Protein AF-A0A6C0CFM6-F1 (afdb_monomer_lite)

Secondary structure (DSSP, 8-state):
---------------------PPPPPPP-PPPP---------------------PPP--TT-BTTBPPTT--B-TTS-BT---EE-TTS-EE-TTS--SS-B-TTS-BT----B-TTS-BT---EE-TTS-EE-TTSPPSSEE-TTS-EESTTSTTPPPP-B-TTS-BT----B-TTS-BT----B-TTS-BT--PPB-TTS-BT---EE-TTS-EE-TTSPPSS-B-TTS-BT---EE-TTS-EESS------TT---------------S------S-------PPPPP---------

Radius of gyration: 51.2 Å; chains: 1; bounding box: 129×76×127 Å

Sequence (300 aa):
MKSSSKSFRGVESHVIQRVQLNPPAKRNATHNRAAQNVVNSRPQANSRTSRVAPTAKPDSRNLAGVCIPGSSKDCAGVCGGTSLLDCFGTCYLPPALPPKIKDCAGVCGGTTVKDCAGVCGGTSVKDCAGTCYLPPATPPNQKDCSGTCYGPGVPGYTKKVPGCDAVCNSGKILGCDGVCNSGKVADCAGTCNGTVTKDCAGVCGGTSVKDCNGTCYLPPALPPKSVDCAGVCGGTAYSDCGGNCIETPCQGITAGEMKVKKSVRVMAQSSAIQNQRQVFAQKTSVASPPAKIVSRNRRR

Foldseek 3Di:
DDDDDDDDDDDDDDDDDDDDDDDDDDDDDDDDDDDDDDDDDDDDDDDDDDDDDPPDDPDPQDDPLDGDPPWDAELVSHTNADWHAAPVSDTHHPPDDHPWHQELVRDTNDDWHQELVRRTNADWDAAPLRDTDHPPDDHQWHAALVRDIDHPSDPPDDGWHQFLVRDTNPPWHQALVRDTNPPWHAEPVSRTNDDFHAELVRHTNAPWHAEPVRDTDHPPDDHPWHQELVRDTNAQWHQDPVRDTDRDPPPDPPPPNPPPVPPPPPPPPPDDDPDDDDDPPDDDDDDDDDDDDDDDDDDD

Structure (mmCIF, N/CA/C/O backbone):
data_AF-A0A6C0CFM6-F1
#
_entry.id   AF-A0A6C0CFM6-F1
#
loop_
_atom_site.group_PDB
_atom_site.id
_atom_site.type_symbol
_atom_site.label_atom_id
_atom_site.label_alt_id
_atom_site.label_comp_id
_atom_site.label_asym_id
_atom_site.label_entity_id
_atom_site.label_seq_id
_atom_site.pdbx_PDB_ins_code
_atom_site.Cartn_x
_atom_site.Cartn_y
_atom_site.Cartn_z
_atom_site.occupancy
_atom_site.B_iso_or_equiv
_atom_site.auth_seq_id
_atom_site.auth_comp_id
_atom_site.auth_asym_id
_atom_site.auth_atom_id
_atom_site.pdbx_PDB_model_num
ATOM 1 N N . MET A 1 1 ? -32.414 -27.597 -15.214 1.00 42.06 1 MET A N 1
ATOM 2 C CA . MET A 1 1 ? -32.222 -27.865 -16.658 1.00 42.06 1 MET A CA 1
ATOM 3 C C . MET A 1 1 ? -33.086 -26.918 -17.481 1.00 42.06 1 MET A C 1
ATOM 5 O O . MET A 1 1 ? -34.294 -27.099 -17.501 1.00 42.06 1 MET A O 1
ATOM 9 N N . LYS A 1 2 ? -32.467 -25.904 -18.097 1.00 37.44 2 LYS A N 1
ATOM 10 C CA . LYS A 1 2 ? -32.769 -25.305 -19.416 1.00 37.44 2 LYS A CA 1
ATOM 11 C C . LYS A 1 2 ? -31.977 -24.000 -19.510 1.00 37.44 2 LYS A C 1
ATOM 13 O O . LYS A 1 2 ? -32.379 -22.962 -19.004 1.00 37.44 2 LYS A O 1
ATOM 18 N N . SER A 1 3 ? -30.790 -24.140 -20.092 1.00 32.25 3 SER A N 1
ATOM 19 C CA . SER A 1 3 ? -29.944 -23.049 -20.560 1.00 32.25 3 SER A CA 1
ATOM 20 C C . SER A 1 3 ? -30.580 -22.453 -21.817 1.00 32.25 3 SER A C 1
ATOM 22 O O . SER A 1 3 ? -31.099 -23.189 -22.658 1.00 32.25 3 SER A O 1
ATOM 24 N N . SER A 1 4 ? -30.576 -21.133 -21.947 1.00 38.41 4 SER A N 1
ATOM 25 C CA . SER A 1 4 ? -30.870 -20.455 -23.209 1.00 38.41 4 SER A CA 1
ATOM 26 C C . SER A 1 4 ? -29.863 -19.334 -23.394 1.00 38.41 4 SER A C 1
ATOM 28 O O . SER A 1 4 ? -30.015 -18.217 -22.913 1.00 38.41 4 SER A O 1
ATOM 30 N N . SER A 1 5 ? -28.795 -19.713 -24.079 1.00 38.97 5 SER A N 1
ATOM 31 C CA . SER A 1 5 ? -27.792 -18.873 -24.705 1.00 38.97 5 SER A CA 1
ATOM 32 C C . SER A 1 5 ? -28.427 -18.053 -25.832 1.00 38.97 5 SER A C 1
ATOM 34 O O . SER A 1 5 ? -28.989 -18.608 -26.775 1.00 38.97 5 SER A O 1
ATOM 36 N N . LYS A 1 6 ? -28.303 -16.723 -25.769 1.00 41.03 6 LYS A N 1
ATOM 37 C CA . LYS A 1 6 ? -28.509 -15.849 -26.929 1.00 41.03 6 LYS A CA 1
ATOM 38 C C . LYS A 1 6 ? -27.212 -15.132 -27.278 1.00 41.03 6 LYS A C 1
ATOM 40 O O . LYS A 1 6 ? -26.739 -14.252 -26.572 1.00 41.03 6 LYS A O 1
ATOM 45 N N . SER A 1 7 ? -26.677 -15.598 -28.399 1.00 32.31 7 SER A N 1
ATOM 46 C CA . SER A 1 7 ? -25.694 -14.976 -29.273 1.00 32.31 7 SER A CA 1
ATOM 47 C C . SER A 1 7 ? -26.181 -13.606 -29.755 1.00 32.31 7 SER A C 1
ATOM 49 O O . SER A 1 7 ? -27.317 -13.500 -30.216 1.00 32.31 7 SER A O 1
ATOM 51 N N . PHE A 1 8 ? -25.316 -12.592 -29.712 1.00 33.97 8 PHE A N 1
ATOM 52 C CA . PHE A 1 8 ? -25.416 -11.418 -30.577 1.00 33.97 8 PHE A CA 1
ATOM 53 C C . PHE A 1 8 ? -24.033 -11.114 -31.159 1.00 33.97 8 PHE A C 1
ATOM 55 O O . PHE A 1 8 ? -23.068 -10.883 -30.434 1.00 33.97 8 PHE A O 1
ATOM 62 N N . ARG A 1 9 ? -23.957 -11.196 -32.491 1.00 36.75 9 ARG A N 1
ATOM 63 C CA . ARG A 1 9 ? -22.828 -10.813 -33.345 1.00 36.75 9 ARG A CA 1
ATOM 64 C C . ARG A 1 9 ? -23.058 -9.401 -33.895 1.00 36.75 9 ARG A C 1
ATOM 66 O O . ARG A 1 9 ? -24.197 -9.071 -34.211 1.00 36.75 9 ARG A O 1
ATOM 73 N N . GLY A 1 10 ? -21.953 -8.692 -34.149 1.00 30.30 10 GLY A N 1
ATOM 74 C CA . GLY A 1 10 ? -21.846 -7.509 -35.022 1.00 30.30 10 GLY A CA 1
ATOM 75 C C . GLY A 1 10 ? -22.203 -6.198 -34.314 1.00 30.30 10 GLY A C 1
ATOM 76 O O . GLY A 1 10 ? -23.182 -6.151 -33.588 1.00 30.30 10 GLY A O 1
ATOM 77 N N . VAL A 1 11 ? -21.485 -5.085 -34.471 1.00 36.28 11 VAL A N 1
ATOM 78 C CA . VAL A 1 11 ? -20.754 -4.609 -35.653 1.00 36.28 11 VAL A CA 1
ATOM 79 C C . VAL A 1 11 ? -19.642 -3.651 -35.186 1.00 36.28 11 VAL A C 1
ATOM 81 O O . VAL A 1 11 ? -19.920 -2.702 -34.456 1.00 36.28 11 VAL A O 1
ATOM 84 N N . GLU A 1 12 ? -18.394 -3.893 -35.595 1.00 36.66 12 GLU A N 1
ATOM 85 C CA . GLU A 1 12 ? -17.304 -2.915 -35.494 1.00 36.66 12 GLU A CA 1
ATOM 86 C C . GLU A 1 12 ? -17.452 -1.883 -36.619 1.00 36.66 12 GLU A C 1
ATOM 88 O O . GLU A 1 12 ? -17.414 -2.234 -37.797 1.00 36.66 12 GLU A O 1
ATOM 93 N N . SER A 1 13 ? -17.595 -0.608 -36.257 1.00 37.19 13 SER A N 1
ATOM 94 C CA . SER A 1 13 ? -17.451 0.519 -37.182 1.00 37.19 13 SER A CA 1
ATOM 95 C C . SER A 1 13 ? -16.219 1.321 -36.786 1.00 37.19 13 SER A C 1
ATOM 97 O O . SER A 1 13 ? -16.233 2.088 -35.824 1.00 37.19 13 SER A O 1
ATOM 99 N N . HIS A 1 14 ? -15.143 1.132 -37.549 1.00 36.44 14 HIS A N 1
ATOM 100 C CA . HIS A 1 14 ? -13.951 1.969 -37.522 1.00 36.44 14 HIS A CA 1
ATOM 101 C C . HIS A 1 14 ? -14.296 3.397 -37.963 1.00 36.44 14 HIS A C 1
ATOM 103 O O . HIS A 1 14 ? -14.476 3.666 -39.149 1.00 36.44 14 HIS A O 1
ATOM 109 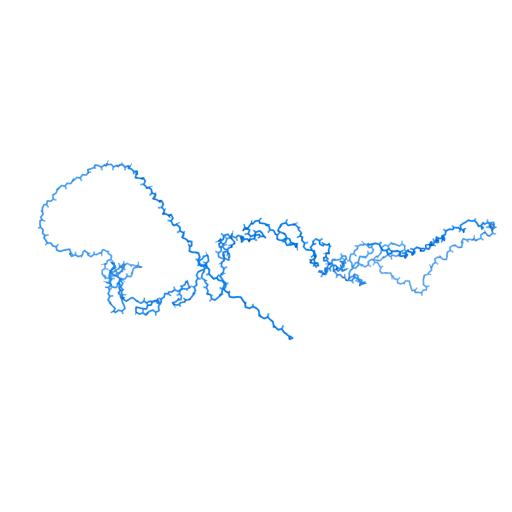N N . VAL A 1 15 ? -14.333 4.333 -37.014 1.00 35.06 15 VAL A N 1
ATOM 110 C CA . VAL A 1 15 ? -14.273 5.770 -37.306 1.00 35.06 15 VAL A CA 1
ATOM 111 C C . VAL A 1 15 ? -12.828 6.221 -37.126 1.00 35.06 15 VAL A C 1
ATOM 113 O O . VAL A 1 15 ? -12.317 6.339 -36.016 1.00 35.06 15 VAL A O 1
ATOM 116 N N . ILE A 1 16 ? -12.157 6.449 -38.253 1.00 37.25 16 ILE A N 1
ATOM 117 C CA . ILE A 1 16 ? -10.828 7.057 -38.329 1.00 37.25 16 ILE A CA 1
ATOM 118 C C . ILE A 1 16 ? -10.977 8.541 -37.975 1.00 37.25 16 ILE A C 1
ATOM 120 O O . ILE A 1 16 ? -11.387 9.350 -38.807 1.00 37.25 16 ILE A O 1
ATOM 124 N N . GLN A 1 17 ? -10.638 8.918 -36.743 1.00 35.28 17 GLN A N 1
ATOM 125 C CA . GLN A 1 17 ? -10.491 10.322 -36.362 1.00 35.28 17 GLN A CA 1
ATOM 126 C C . GLN A 1 17 ? -9.073 10.790 -36.712 1.00 35.28 17 GLN A C 1
ATOM 128 O O . GLN A 1 17 ? -8.087 10.407 -36.085 1.00 35.28 17 GLN A O 1
ATOM 133 N N . ARG A 1 18 ? -8.970 11.617 -37.758 1.00 37.53 18 ARG A N 1
ATOM 134 C CA . ARG A 1 18 ? -7.742 12.331 -38.125 1.00 37.53 18 ARG A CA 1
ATOM 135 C C . ARG A 1 18 ? -7.419 13.359 -37.036 1.00 37.53 18 ARG A C 1
ATOM 137 O O . ARG A 1 18 ? -8.069 14.398 -36.963 1.00 37.53 18 ARG A O 1
ATOM 144 N N . VAL A 1 19 ? -6.409 13.089 -36.213 1.00 33.88 19 VAL A N 1
ATOM 145 C CA . VAL A 1 19 ? -5.804 14.094 -35.328 1.00 33.88 19 VAL A CA 1
ATOM 146 C C . VAL A 1 19 ? -4.904 14.986 -36.182 1.00 33.88 19 VAL A C 1
ATOM 148 O O . VAL A 1 19 ? -3.893 14.532 -36.716 1.00 33.88 19 VAL A O 1
ATOM 151 N N . GLN A 1 20 ? -5.288 16.252 -36.347 1.00 35.81 20 GLN A N 1
ATOM 152 C CA . GLN A 1 20 ? -4.407 17.270 -36.911 1.00 35.81 20 GLN A CA 1
ATOM 153 C C . GLN A 1 20 ? -3.314 17.613 -35.894 1.00 35.81 20 GLN A C 1
ATOM 155 O O . GLN A 1 20 ? -3.595 18.102 -34.802 1.00 35.81 20 GLN A O 1
ATOM 160 N N . LEU A 1 21 ? -2.061 17.340 -36.256 1.00 36.25 21 LEU A N 1
ATOM 161 C CA . LEU A 1 21 ? -0.884 17.778 -35.514 1.00 36.25 21 LEU A CA 1
ATOM 162 C C . LEU A 1 21 ? -0.555 19.222 -35.918 1.00 36.25 21 LEU A C 1
ATOM 164 O O . LEU A 1 21 ? -0.190 19.479 -37.064 1.00 36.25 21 LEU A O 1
ATOM 168 N N . ASN A 1 22 ? -0.673 20.159 -34.975 1.00 37.44 22 ASN A N 1
ATOM 169 C CA . ASN A 1 22 ? -0.144 21.517 -35.121 1.00 37.44 22 ASN A CA 1
ATOM 170 C C . ASN A 1 22 ? 1.396 21.510 -34.998 1.00 37.44 22 ASN A C 1
ATOM 172 O O . ASN A 1 22 ? 1.924 20.823 -34.119 1.00 37.44 22 ASN A O 1
ATOM 176 N N . PRO A 1 23 ? 2.137 22.286 -35.814 1.00 43.28 23 PRO A N 1
ATOM 177 C CA . PRO A 1 23 ? 3.594 22.375 -35.717 1.00 43.28 23 PRO A CA 1
ATOM 178 C C . PRO A 1 23 ? 4.047 23.303 -34.56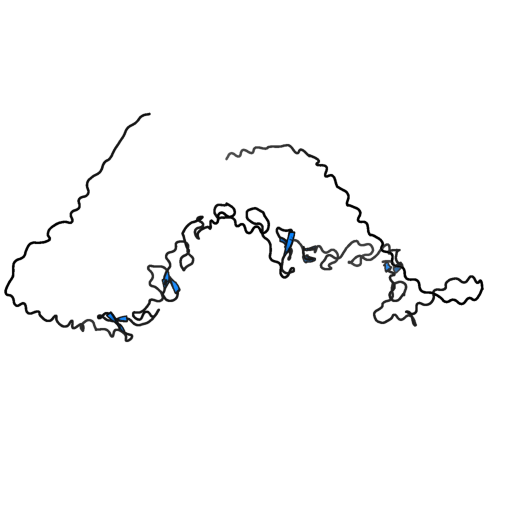8 1.00 43.28 23 PRO A C 1
ATOM 180 O O . PRO A 1 23 ? 3.378 24.301 -34.287 1.00 43.28 23 PRO A O 1
ATOM 183 N N . PRO A 1 24 ? 5.196 23.040 -33.911 1.00 37.59 24 PRO A N 1
ATOM 184 C CA . PRO A 1 24 ? 5.697 23.906 -32.851 1.00 37.59 24 PRO A CA 1
ATOM 185 C C . PRO A 1 24 ? 6.366 25.178 -33.391 1.00 37.59 24 PRO A C 1
ATOM 187 O O . PRO A 1 24 ? 7.136 25.170 -34.353 1.00 37.59 24 PRO A O 1
ATOM 190 N N . ALA A 1 25 ? 6.065 26.279 -32.704 1.00 34.75 25 ALA A N 1
ATOM 191 C CA . ALA A 1 25 ? 6.540 27.630 -32.956 1.00 34.75 25 ALA A CA 1
ATOM 192 C C . ALA A 1 25 ? 8.069 27.780 -32.829 1.00 34.75 25 ALA A C 1
ATOM 194 O O . ALA A 1 25 ? 8.693 27.316 -31.872 1.00 34.75 25 ALA A O 1
ATOM 195 N N . LYS A 1 26 ? 8.651 28.517 -33.783 1.00 35.72 26 LYS A N 1
ATOM 196 C CA . LYS A 1 26 ? 10.042 28.990 -33.783 1.00 35.72 26 LYS A CA 1
ATOM 197 C C . LYS A 1 26 ? 10.253 29.996 -32.643 1.00 35.72 26 LYS A C 1
ATOM 199 O O . LYS A 1 26 ? 9.536 30.991 -32.573 1.00 35.72 26 LYS A O 1
ATOM 204 N N . ARG A 1 27 ? 11.258 29.782 -31.786 1.00 38.53 27 ARG A N 1
ATOM 205 C CA . ARG A 1 27 ? 11.747 30.810 -30.849 1.00 38.53 27 ARG A CA 1
ATOM 206 C C . ARG A 1 27 ? 12.961 31.515 -31.450 1.00 38.53 27 ARG A C 1
ATOM 208 O O . ARG A 1 27 ? 13.986 30.888 -31.695 1.00 38.53 27 ARG A O 1
ATOM 215 N N . ASN A 1 28 ? 12.800 32.817 -31.678 1.00 32.06 28 ASN A N 1
ATOM 216 C CA . ASN A 1 28 ? 13.856 33.772 -32.001 1.00 32.06 28 ASN A CA 1
ATOM 217 C C . ASN A 1 28 ? 14.792 33.950 -30.798 1.00 32.06 28 ASN A C 1
ATOM 219 O O . ASN A 1 28 ? 14.324 34.261 -29.704 1.00 32.06 28 ASN A O 1
ATOM 223 N N . ALA A 1 29 ? 16.100 33.824 -31.021 1.00 34.31 29 ALA A N 1
ATOM 224 C CA . ALA A 1 29 ? 17.128 34.311 -30.109 1.00 34.31 29 ALA A CA 1
ATOM 225 C C . ALA A 1 29 ? 17.737 35.589 -30.702 1.00 34.31 29 ALA A C 1
ATOM 227 O O . ALA A 1 29 ? 18.352 35.580 -31.766 1.00 34.31 29 ALA A O 1
ATOM 228 N N . THR A 1 30 ? 17.503 36.702 -30.017 1.00 33.78 30 THR A N 1
ATOM 229 C CA . THR A 1 30 ? 18.066 38.026 -30.282 1.00 33.78 30 THR A CA 1
ATOM 230 C C . THR A 1 30 ? 19.569 38.050 -29.995 1.00 33.78 30 THR A C 1
ATOM 232 O O . THR A 1 30 ? 19.993 37.775 -28.874 1.00 33.78 30 THR A O 1
ATOM 235 N N . HIS A 1 31 ? 20.366 38.419 -31.000 1.00 32.81 31 HIS A N 1
ATOM 236 C CA . HIS A 1 31 ? 21.782 38.762 -30.861 1.00 32.81 31 HIS A CA 1
ATOM 237 C C . HIS A 1 31 ? 21.934 40.136 -30.198 1.00 32.81 31 HIS A C 1
ATOM 239 O O . HIS A 1 31 ? 21.462 41.132 -30.742 1.00 32.81 31 HIS A O 1
ATOM 245 N N . ASN A 1 32 ? 22.659 40.200 -29.079 1.00 33.78 32 ASN A N 1
ATOM 246 C CA . ASN A 1 32 ? 23.164 41.451 -28.521 1.00 33.78 32 ASN A CA 1
ATOM 247 C C . ASN A 1 32 ? 24.656 41.587 -28.856 1.00 33.78 32 ASN A C 1
ATOM 249 O O . ASN A 1 32 ? 25.476 40.754 -28.472 1.00 33.78 32 ASN A O 1
ATOM 253 N N . ARG A 1 33 ? 24.983 42.638 -29.614 1.00 36.59 33 ARG A N 1
ATOM 254 C CA . ARG A 1 33 ? 26.344 43.122 -29.867 1.00 36.59 33 ARG A CA 1
ATOM 255 C C . ARG A 1 33 ? 26.844 43.865 -28.630 1.00 36.59 33 ARG A C 1
ATOM 257 O O . ARG A 1 33 ? 26.183 44.792 -28.179 1.00 36.59 33 ARG A O 1
ATOM 264 N N . ALA A 1 34 ? 28.063 43.567 -28.200 1.00 31.30 34 ALA A N 1
ATOM 265 C CA . ALA A 1 34 ? 28.915 44.543 -27.537 1.00 31.30 34 ALA A CA 1
ATOM 266 C C . ALA A 1 34 ? 30.353 44.326 -28.012 1.00 31.30 34 ALA A C 1
ATOM 268 O O . ALA A 1 34 ? 30.923 43.246 -27.878 1.00 31.30 34 ALA A O 1
ATOM 269 N N . ALA A 1 35 ? 30.873 45.362 -28.660 1.00 32.88 35 ALA A N 1
ATOM 270 C CA . ALA A 1 35 ? 32.240 45.485 -29.118 1.00 32.88 35 ALA A CA 1
ATOM 271 C C . ALA A 1 35 ? 33.182 45.708 -27.933 1.00 32.88 35 ALA A C 1
ATOM 273 O O . ALA A 1 35 ? 32.806 46.395 -26.988 1.00 32.88 35 ALA A O 1
ATOM 274 N N . GLN A 1 36 ? 34.425 45.243 -28.048 1.00 35.78 36 GLN A N 1
ATOM 275 C CA . GLN A 1 36 ? 35.573 45.917 -27.448 1.00 35.78 36 GLN A CA 1
ATOM 276 C C . GLN A 1 36 ? 36.829 45.604 -28.266 1.00 35.78 36 GLN A C 1
ATOM 278 O O . GLN A 1 36 ? 37.137 44.457 -28.576 1.00 35.78 36 GLN A O 1
ATOM 283 N N . ASN A 1 37 ? 37.485 46.686 -28.670 1.00 32.47 37 ASN A N 1
ATOM 284 C CA . ASN A 1 37 ? 38.622 46.778 -29.571 1.00 32.47 37 ASN A CA 1
ATOM 285 C C . ASN A 1 37 ? 39.759 47.397 -28.743 1.00 32.47 37 ASN A C 1
ATOM 287 O O . ASN A 1 37 ? 39.562 48.511 -28.264 1.00 32.47 37 ASN A O 1
ATOM 291 N N . VAL A 1 38 ? 40.911 46.733 -28.574 1.00 35.59 38 VAL A N 1
ATOM 292 C CA . VAL A 1 38 ? 42.156 47.374 -28.092 1.00 35.59 38 VAL A CA 1
ATOM 293 C C . VAL A 1 38 ? 43.394 46.749 -28.769 1.00 35.59 38 VAL A C 1
ATOM 295 O O . VAL A 1 38 ? 43.869 45.689 -28.384 1.00 35.59 38 VAL A O 1
ATOM 298 N N . VAL A 1 39 ? 43.827 47.411 -29.847 1.00 35.91 39 VAL A N 1
ATOM 299 C CA . VAL A 1 39 ? 45.175 47.915 -30.217 1.00 35.91 39 VAL A CA 1
ATOM 300 C C . VAL A 1 39 ? 46.469 47.093 -29.942 1.00 35.91 39 VAL A C 1
ATOM 302 O O . VAL A 1 39 ? 46.864 46.907 -28.800 1.00 35.91 39 VAL A O 1
ATOM 305 N N . ASN A 1 40 ? 47.178 46.809 -31.059 1.00 30.92 40 ASN A N 1
ATOM 306 C CA . ASN A 1 40 ? 48.634 46.689 -31.361 1.00 30.92 40 ASN A CA 1
ATOM 307 C C . ASN A 1 40 ? 49.550 45.794 -30.488 1.00 30.92 40 ASN A C 1
ATOM 309 O O . ASN A 1 40 ? 49.651 45.953 -29.283 1.00 30.92 40 ASN A O 1
ATOM 313 N N . SER A 1 41 ? 50.414 44.936 -31.054 1.00 31.75 41 SER A N 1
ATOM 314 C CA . SER A 1 41 ? 51.579 45.348 -31.866 1.00 31.75 41 SER A CA 1
ATOM 315 C C . SER A 1 41 ? 52.227 44.176 -32.633 1.00 31.75 41 SER A C 1
ATOM 317 O O . SER A 1 41 ? 52.336 43.066 -32.121 1.00 31.75 41 SER A O 1
ATOM 319 N N . ARG A 1 42 ? 52.694 44.456 -33.859 1.00 36.59 42 ARG A N 1
ATOM 320 C CA . ARG A 1 42 ? 53.572 43.621 -34.715 1.00 36.59 42 ARG A CA 1
ATOM 321 C C . ARG A 1 42 ? 55.034 43.645 -34.208 1.00 36.59 42 ARG A C 1
ATOM 323 O O . ARG A 1 42 ? 55.407 44.602 -33.535 1.00 36.59 42 ARG A O 1
ATOM 330 N N . PRO A 1 43 ? 55.881 42.678 -34.613 1.00 40.06 43 PRO A N 1
ATOM 331 C CA . PRO A 1 43 ? 56.778 42.951 -35.747 1.00 40.06 43 PRO A CA 1
ATOM 332 C C . PRO A 1 43 ? 56.849 41.824 -36.795 1.00 40.06 43 PRO A C 1
ATOM 334 O O . PRO A 1 43 ? 56.514 40.669 -36.548 1.00 40.06 43 PRO A O 1
ATOM 337 N N . GLN A 1 44 ? 57.257 42.221 -38.002 1.00 37.50 44 GLN A N 1
ATOM 338 C CA . GLN A 1 44 ? 57.491 41.395 -39.190 1.00 37.50 44 GLN A CA 1
ATOM 339 C C . GLN A 1 44 ? 58.881 40.738 -39.181 1.00 37.50 44 GLN A C 1
ATOM 341 O O . GLN A 1 44 ? 59.818 41.349 -38.680 1.00 37.50 44 GLN A O 1
ATOM 346 N N . ALA A 1 45 ? 58.997 39.578 -39.847 1.00 34.84 45 ALA A N 1
ATOM 347 C CA . ALA A 1 45 ? 60.129 39.058 -40.652 1.00 34.84 45 ALA A CA 1
ATOM 348 C C . ALA A 1 45 ? 60.030 37.515 -40.673 1.00 34.84 45 ALA A C 1
ATOM 350 O O . ALA A 1 45 ? 59.653 36.929 -39.671 1.00 34.84 45 ALA A O 1
ATOM 351 N N . ASN A 1 46 ? 60.359 36.734 -41.699 1.00 34.00 46 ASN A N 1
ATOM 352 C CA . ASN A 1 46 ? 60.697 36.908 -43.107 1.00 34.00 46 ASN A CA 1
ATOM 353 C C . ASN A 1 46 ? 60.561 35.494 -43.740 1.00 34.00 46 ASN A C 1
ATOM 355 O O . ASN A 1 46 ? 60.586 34.482 -43.044 1.00 34.00 46 ASN A O 1
ATOM 359 N N . SER A 1 47 ? 60.409 35.463 -45.058 1.00 41.88 47 SER A N 1
ATOM 360 C CA . SER A 1 47 ? 60.409 34.333 -45.992 1.00 41.88 47 SER A CA 1
ATOM 361 C C . SER A 1 47 ? 61.264 33.107 -45.614 1.00 41.88 47 SER A C 1
ATOM 363 O O . SER A 1 47 ? 62.445 33.255 -45.303 1.00 41.88 47 SER A O 1
ATOM 365 N N . ARG A 1 48 ? 60.709 31.895 -45.797 1.00 38.06 48 ARG A N 1
ATOM 366 C CA . ARG A 1 48 ? 61.304 30.845 -46.654 1.00 38.06 48 ARG A CA 1
ATOM 367 C C . ARG A 1 48 ? 60.383 29.634 -46.815 1.00 38.06 48 ARG A C 1
ATOM 369 O O . ARG A 1 48 ? 59.927 29.017 -45.861 1.00 38.06 48 ARG A O 1
ATOM 376 N N . THR A 1 49 ? 60.165 29.293 -48.076 1.00 45.50 49 THR A N 1
ATOM 377 C CA . THR A 1 49 ? 59.676 28.013 -48.585 1.00 45.50 49 THR A CA 1
ATOM 378 C C . THR A 1 49 ? 60.427 26.824 -47.979 1.00 45.50 49 THR A C 1
ATOM 380 O O . THR A 1 49 ? 61.648 26.770 -48.100 1.00 45.50 49 THR A O 1
ATOM 383 N N . SER A 1 50 ? 59.719 25.824 -47.450 1.00 35.53 50 SER A N 1
ATOM 384 C CA . SER A 1 50 ? 60.127 24.425 -47.621 1.00 35.53 50 SER A CA 1
ATOM 385 C C . SER A 1 50 ? 58.973 23.470 -47.326 1.00 35.53 50 SER A C 1
ATOM 387 O O . SER A 1 50 ? 58.334 23.529 -46.279 1.00 35.53 50 SER A O 1
ATOM 389 N N . ARG A 1 51 ? 58.707 22.596 -48.293 1.00 52.66 51 ARG A N 1
ATOM 390 C CA . ARG A 1 51 ? 57.803 21.452 -48.196 1.00 52.66 51 ARG A CA 1
ATOM 391 C C . ARG A 1 51 ? 58.409 20.474 -47.185 1.00 52.66 51 ARG A C 1
ATOM 393 O O . ARG A 1 51 ? 59.417 19.850 -47.492 1.00 52.66 51 ARG A O 1
ATOM 400 N N . VAL A 1 52 ? 57.805 20.329 -46.008 1.00 40.41 52 VAL A N 1
ATOM 401 C CA . VAL A 1 52 ? 58.103 19.229 -45.079 1.00 40.41 52 VAL A CA 1
ATOM 402 C C . VAL A 1 52 ? 56.780 18.728 -44.511 1.00 40.41 52 VAL A C 1
ATOM 404 O O . VAL A 1 52 ? 55.957 19.511 -44.041 1.00 40.41 52 VAL A O 1
ATOM 407 N N . ALA A 1 53 ? 56.560 17.421 -44.639 1.00 45.38 53 ALA A N 1
ATOM 408 C CA . ALA A 1 53 ? 55.418 16.702 -44.094 1.00 45.38 53 ALA A CA 1
ATOM 409 C C . ALA A 1 53 ? 55.245 16.992 -42.591 1.00 45.38 53 ALA A C 1
ATOM 411 O O . ALA A 1 53 ? 56.251 17.114 -41.888 1.00 45.38 53 ALA A O 1
ATOM 412 N N . PRO A 1 54 ? 54.012 17.060 -42.054 1.00 43.97 54 PRO A N 1
ATOM 413 C CA . PRO A 1 54 ? 53.833 17.149 -40.617 1.00 43.97 54 PRO A CA 1
ATOM 414 C C . PRO A 1 54 ? 54.154 15.781 -40.003 1.00 43.97 54 PRO A C 1
ATOM 416 O O . PRO A 1 54 ? 53.287 14.924 -39.851 1.00 43.97 54 PRO A O 1
ATOM 419 N N . THR A 1 55 ? 55.418 15.563 -39.641 1.00 44.66 55 THR A N 1
ATOM 420 C CA . THR A 1 55 ? 55.764 14.600 -38.597 1.00 44.66 55 THR A CA 1
ATOM 421 C C . THR A 1 55 ? 55.061 15.054 -37.326 1.00 44.66 55 THR A C 1
ATOM 423 O O . THR A 1 55 ? 55.301 16.166 -36.847 1.00 44.66 55 THR A O 1
ATOM 426 N N . ALA A 1 56 ? 54.162 14.215 -36.817 1.00 47.91 56 ALA A N 1
ATOM 427 C CA . ALA A 1 56 ? 53.487 14.426 -35.550 1.00 47.91 56 ALA A CA 1
ATOM 428 C C . ALA A 1 56 ? 54.514 14.804 -34.471 1.00 47.91 56 ALA A C 1
ATOM 430 O O . ALA A 1 56 ? 55.447 14.056 -34.179 1.00 47.91 56 ALA A O 1
ATOM 431 N N . LYS A 1 57 ? 54.346 15.998 -33.903 1.00 42.12 57 LYS A N 1
ATOM 432 C CA . LYS A 1 57 ? 55.032 16.427 -32.687 1.00 42.12 57 LYS A CA 1
ATOM 433 C C . LYS A 1 57 ? 54.710 15.392 -31.595 1.00 42.12 57 LYS A C 1
ATOM 435 O O . LYS A 1 57 ? 53.525 15.092 -31.439 1.00 42.12 57 LYS A O 1
ATOM 440 N N . PRO A 1 58 ? 55.689 14.834 -30.856 1.00 48.53 58 PRO A N 1
ATOM 441 C CA . PRO A 1 58 ? 55.376 13.963 -29.733 1.00 48.53 58 PRO A CA 1
ATOM 442 C C . PRO A 1 58 ? 54.571 14.785 -28.729 1.00 48.53 58 PRO A C 1
ATOM 444 O O . PRO A 1 58 ? 55.041 15.794 -28.198 1.00 48.53 58 PRO A O 1
ATOM 447 N N . ASP A 1 59 ? 53.314 14.393 -28.563 1.00 54.84 59 ASP A N 1
ATOM 448 C CA . ASP A 1 59 ? 52.390 14.979 -27.609 1.00 54.84 59 ASP A CA 1
ATOM 449 C C . ASP A 1 59 ? 53.069 14.929 -26.231 1.00 54.84 59 ASP A C 1
ATOM 451 O O . ASP A 1 59 ? 53.523 13.864 -25.800 1.00 54.84 59 ASP A O 1
ATOM 455 N N . SER A 1 60 ? 53.192 16.064 -25.537 1.00 54.22 60 SER A N 1
ATOM 456 C CA . SER A 1 60 ? 53.944 16.199 -24.272 1.00 54.22 60 SER A CA 1
ATOM 457 C C . SER A 1 60 ? 53.367 15.380 -23.097 1.00 54.22 60 SER A C 1
ATOM 459 O O . SER A 1 60 ? 53.763 15.570 -21.953 1.00 54.22 60 SER A O 1
ATOM 461 N N . ARG A 1 61 ? 52.443 14.453 -23.375 1.00 55.09 61 ARG A N 1
ATOM 462 C CA . ARG A 1 61 ? 51.870 13.450 -22.468 1.00 55.09 61 ARG A CA 1
ATOM 463 C C . ARG A 1 61 ? 52.602 12.105 -22.496 1.00 55.09 61 ARG A C 1
ATOM 465 O O . ARG A 1 61 ? 52.194 11.194 -21.783 1.00 55.09 61 ARG A O 1
ATOM 472 N N . ASN A 1 62 ? 53.639 11.957 -23.323 1.00 60.12 62 ASN A N 1
ATOM 473 C CA . ASN A 1 62 ? 54.337 10.689 -23.516 1.00 60.12 62 ASN A CA 1
ATOM 474 C C . ASN A 1 62 ? 55.851 10.850 -23.328 1.00 60.12 62 ASN A C 1
ATOM 476 O O . ASN A 1 62 ? 56.631 10.836 -24.280 1.00 60.12 62 ASN A O 1
ATOM 480 N N . LEU A 1 63 ? 56.267 11.026 -22.074 1.00 54.72 63 LEU A N 1
ATOM 481 C CA . LEU A 1 63 ? 57.665 10.881 -21.691 1.00 54.72 63 LEU A CA 1
ATOM 482 C C . LEU A 1 63 ? 57.924 9.370 -21.538 1.00 54.72 63 LEU A C 1
ATOM 484 O O . LEU A 1 63 ? 57.395 8.731 -20.633 1.00 54.72 63 LEU A O 1
ATOM 488 N N . ALA A 1 64 ? 58.679 8.783 -22.469 1.00 62.19 64 ALA A N 1
ATOM 489 C CA . ALA A 1 64 ? 59.141 7.388 -22.424 1.00 62.19 64 ALA A CA 1
ATOM 490 C C . ALA A 1 64 ? 58.065 6.273 -22.456 1.00 62.19 64 ALA A C 1
ATOM 492 O O . ALA A 1 64 ? 58.274 5.196 -21.902 1.00 62.19 64 ALA A O 1
ATOM 493 N N . GLY A 1 65 ? 56.919 6.470 -23.119 1.00 67.75 65 GLY A N 1
ATOM 494 C CA . GLY A 1 65 ? 55.917 5.403 -23.249 1.00 67.75 65 GLY A CA 1
ATOM 495 C C . GLY A 1 65 ? 55.099 5.157 -21.977 1.00 67.75 65 GLY A C 1
ATOM 496 O O . GLY A 1 65 ? 54.340 4.186 -21.933 1.00 67.75 65 GLY A O 1
ATOM 497 N N . VAL A 1 66 ? 55.239 6.000 -20.953 1.00 81.75 66 VAL A N 1
ATOM 498 C CA . VAL A 1 66 ? 54.530 5.889 -19.675 1.00 81.75 66 VAL A CA 1
ATOM 499 C C . VAL A 1 66 ? 53.424 6.939 -19.630 1.00 81.75 66 VAL A C 1
ATOM 501 O O . VAL A 1 66 ? 53.664 8.120 -19.872 1.00 81.75 66 VAL A O 1
ATOM 504 N N . CYS A 1 67 ? 52.198 6.505 -19.337 1.00 86.75 67 CYS A N 1
ATOM 505 C CA . CYS A 1 67 ? 51.082 7.425 -19.148 1.00 86.75 67 CYS A CA 1
ATOM 506 C C . CYS A 1 67 ? 51.176 8.127 -17.796 1.00 86.75 67 CYS A C 1
ATOM 508 O O . CYS A 1 67 ? 51.660 7.550 -16.822 1.00 86.75 67 CYS A O 1
ATOM 510 N N . ILE A 1 68 ? 50.659 9.355 -17.726 1.00 86.19 68 ILE A N 1
ATOM 511 C CA . ILE A 1 68 ? 50.488 10.047 -16.447 1.00 86.19 68 ILE A CA 1
ATOM 512 C C . ILE A 1 68 ? 49.633 9.193 -15.485 1.00 86.19 68 ILE A C 1
ATOM 514 O O . ILE A 1 68 ? 48.714 8.501 -15.944 1.00 86.19 68 ILE A O 1
ATOM 518 N N . PRO A 1 69 ? 49.897 9.233 -14.165 1.00 86.12 69 PRO A N 1
ATOM 519 C CA . PRO A 1 69 ? 49.090 8.520 -13.178 1.00 86.12 69 PRO A CA 1
ATOM 520 C C . PRO A 1 69 ? 47.592 8.810 -13.347 1.00 86.12 69 PRO A C 1
ATOM 522 O O . PRO A 1 69 ? 47.182 9.965 -13.441 1.00 86.12 69 PRO A O 1
ATOM 525 N N . GLY A 1 70 ? 46.780 7.751 -13.422 1.00 82.81 70 GLY A N 1
ATOM 526 C CA . GLY A 1 70 ? 45.332 7.841 -13.655 1.00 82.81 70 GLY A CA 1
ATOM 527 C C . GLY A 1 70 ? 44.896 7.817 -15.127 1.00 82.81 70 GLY A C 1
ATOM 528 O O . GLY A 1 70 ? 43.698 7.808 -15.389 1.00 82.81 70 GLY A O 1
ATOM 529 N N . SER A 1 71 ? 45.827 7.767 -16.088 1.00 87.00 71 SER A N 1
ATOM 530 C CA . SER A 1 71 ? 45.519 7.590 -17.516 1.00 87.00 71 SER A CA 1
ATOM 531 C C . SER A 1 71 ? 45.983 6.227 -18.034 1.00 87.00 71 SER A C 1
ATOM 533 O O . SER A 1 71 ? 47.110 5.810 -17.776 1.00 87.00 71 SER A O 1
ATOM 535 N N . SER A 1 72 ? 45.138 5.549 -18.811 1.00 89.12 72 SER A N 1
ATOM 536 C CA . SER A 1 72 ? 45.488 4.330 -19.552 1.00 89.12 72 SER A CA 1
ATOM 537 C C . SER A 1 72 ? 45.758 4.636 -21.030 1.00 89.12 72 SER A C 1
ATOM 539 O O . SER A 1 72 ? 45.321 5.661 -21.558 1.00 89.12 72 SER A O 1
ATOM 541 N N . LYS A 1 73 ? 46.506 3.753 -21.704 1.00 89.12 73 LYS A N 1
ATOM 542 C CA . LYS A 1 73 ? 46.630 3.779 -23.169 1.00 89.12 73 LYS A CA 1
ATOM 543 C C . LYS A 1 73 ? 45.332 3.281 -23.797 1.00 89.12 73 LYS A C 1
ATOM 545 O O . LYS A 1 73 ? 44.742 2.324 -23.297 1.00 89.12 73 LYS A O 1
ATOM 550 N N . ASP A 1 74 ? 44.922 3.905 -24.893 1.00 91.19 74 ASP A N 1
ATOM 551 C CA . ASP A 1 74 ? 43.923 3.336 -25.793 1.00 91.19 74 ASP A CA 1
ATOM 552 C C . ASP A 1 74 ? 44.525 2.196 -26.638 1.00 91.19 74 ASP A C 1
ATOM 554 O O . ASP A 1 74 ? 45.703 1.849 -26.496 1.00 91.19 74 ASP A O 1
ATOM 558 N N . CYS A 1 75 ? 43.734 1.597 -27.533 1.00 91.38 75 CYS A N 1
ATOM 559 C CA . CYS A 1 75 ? 44.235 0.503 -28.373 1.00 91.38 75 CYS A CA 1
ATOM 560 C C . CYS A 1 75 ? 45.324 0.916 -29.374 1.00 91.38 75 CYS A C 1
ATOM 562 O O . CYS A 1 75 ? 46.024 0.049 -29.890 1.00 91.38 75 CYS A O 1
ATOM 564 N N . ALA A 1 76 ? 45.486 2.215 -29.642 1.00 91.06 76 ALA A N 1
ATOM 565 C CA . ALA A 1 76 ? 46.530 2.751 -30.510 1.00 91.06 76 ALA A CA 1
ATOM 566 C C . ALA A 1 76 ? 47.814 3.071 -29.722 1.00 91.06 76 ALA A C 1
ATOM 568 O O . ALA A 1 76 ? 48.784 3.579 -30.283 1.00 91.06 76 ALA A O 1
ATOM 569 N N . GLY A 1 77 ? 47.836 2.787 -28.415 1.00 88.44 77 GLY A N 1
ATOM 570 C CA . GLY A 1 77 ? 48.965 3.073 -27.538 1.00 88.44 77 GLY A CA 1
ATOM 571 C C . GLY A 1 77 ? 49.030 4.529 -27.066 1.00 88.44 77 GLY A C 1
ATOM 572 O O . GLY A 1 77 ? 50.031 4.918 -26.459 1.00 88.44 77 GLY A O 1
ATOM 573 N N . VAL A 1 78 ? 47.989 5.331 -27.309 1.00 90.44 78 VAL A N 1
ATOM 574 C CA . VAL A 1 78 ? 47.928 6.751 -26.946 1.00 90.44 78 VAL A CA 1
ATOM 575 C C . VAL A 1 78 ? 47.352 6.899 -25.539 1.00 90.44 78 VAL A C 1
ATOM 577 O O . VAL A 1 78 ? 46.232 6.477 -25.253 1.00 90.44 78 VAL A O 1
ATOM 580 N N . CYS A 1 79 ? 48.114 7.516 -24.636 1.00 91.00 79 CYS A N 1
ATOM 581 C CA . CYS A 1 79 ? 47.668 7.791 -23.269 1.00 91.00 79 CYS A CA 1
ATOM 582 C C . CYS A 1 79 ? 46.467 8.750 -23.252 1.00 91.00 79 CYS A C 1
ATOM 584 O O . CYS A 1 79 ? 46.561 9.872 -23.752 1.00 91.00 79 CYS A O 1
ATOM 586 N N . GLY A 1 80 ? 45.348 8.315 -22.664 1.00 88.38 80 GLY A N 1
ATOM 587 C CA . GLY A 1 80 ? 44.088 9.066 -22.657 1.00 88.38 80 GLY A CA 1
ATOM 588 C C . GLY A 1 80 ? 43.446 9.205 -24.041 1.00 88.38 80 GLY A C 1
ATOM 589 O O . GLY A 1 80 ? 42.646 10.117 -24.252 1.00 88.38 80 GLY A O 1
ATOM 590 N N . GLY A 1 81 ? 43.839 8.359 -24.996 1.00 89.81 81 GLY A N 1
ATOM 591 C CA . GLY A 1 81 ? 43.227 8.305 -26.316 1.00 89.81 81 GLY A CA 1
ATOM 592 C C . GLY A 1 81 ? 41.822 7.695 -26.283 1.00 89.81 81 GLY A C 1
ATOM 593 O O . GLY A 1 81 ? 41.387 7.123 -25.283 1.00 89.81 81 GLY A O 1
ATOM 594 N N . THR A 1 82 ? 41.095 7.846 -27.386 1.00 91.81 82 THR A N 1
ATOM 595 C CA . THR A 1 82 ? 39.701 7.392 -27.532 1.00 91.81 82 THR A CA 1
ATOM 596 C C . THR A 1 82 ? 39.555 6.220 -28.499 1.00 91.81 82 THR A C 1
ATOM 598 O O . THR A 1 82 ? 38.429 5.833 -28.813 1.00 91.81 82 THR A O 1
ATOM 601 N N . SER A 1 83 ? 40.665 5.659 -28.990 1.00 91.94 83 SER A N 1
ATOM 602 C CA . SER A 1 83 ? 40.616 4.568 -29.959 1.00 91.94 83 SER A CA 1
ATOM 603 C C . SER A 1 83 ? 40.039 3.303 -29.324 1.00 91.94 83 SER A C 1
ATOM 605 O O . SER A 1 83 ? 40.428 2.902 -28.223 1.00 91.94 83 SER A O 1
ATOM 607 N N . LEU A 1 84 ? 39.116 2.659 -30.034 1.00 89.12 84 LEU A N 1
ATOM 608 C CA . LEU A 1 84 ? 38.400 1.477 -29.572 1.00 89.12 84 LEU A CA 1
ATOM 609 C C . LEU A 1 84 ? 38.905 0.222 -30.276 1.00 89.12 84 LEU A C 1
ATOM 611 O O . LEU A 1 84 ? 39.048 0.193 -31.500 1.00 89.12 84 LEU A O 1
ATOM 615 N N . LEU A 1 85 ? 39.159 -0.818 -29.483 1.00 89.81 85 LEU A N 1
ATOM 616 C CA . LEU A 1 85 ? 39.549 -2.126 -29.987 1.00 89.81 85 LEU A CA 1
ATOM 617 C C . LEU A 1 85 ? 38.299 -2.897 -30.409 1.00 89.81 85 LEU A C 1
ATOM 619 O O . LEU A 1 85 ? 37.339 -3.007 -29.642 1.00 89.81 85 LEU A O 1
ATOM 623 N N . ASP A 1 86 ? 38.321 -3.449 -31.613 1.00 90.81 86 ASP A N 1
ATOM 624 C CA . ASP A 1 86 ? 37.317 -4.401 -32.053 1.00 90.81 86 ASP A CA 1
ATOM 625 C C . ASP A 1 86 ? 37.597 -5.808 -31.506 1.00 90.81 86 ASP A C 1
ATOM 627 O O . ASP A 1 86 ? 38.589 -6.095 -30.832 1.00 90.81 86 ASP A O 1
ATOM 631 N N . CYS A 1 87 ? 36.687 -6.719 -31.803 1.00 91.88 87 CYS A N 1
ATOM 632 C CA . CYS A 1 87 ? 36.792 -8.110 -31.401 1.00 91.88 87 CYS A CA 1
ATOM 633 C C . CYS A 1 87 ? 37.919 -8.918 -32.043 1.00 91.88 87 CYS A C 1
ATOM 635 O O . CYS A 1 87 ? 38.292 -9.960 -31.507 1.00 91.88 87 CYS A O 1
ATOM 637 N N . PHE A 1 88 ? 38.432 -8.467 -33.180 1.00 91.19 88 PHE A N 1
ATOM 638 C CA . PHE A 1 88 ? 39.496 -9.121 -33.928 1.00 91.19 88 PHE A CA 1
ATOM 639 C C . PHE A 1 88 ? 40.871 -8.505 -33.639 1.00 91.19 88 PHE A C 1
ATOM 641 O O . PHE A 1 88 ? 41.855 -8.899 -34.257 1.00 91.19 88 PHE A O 1
ATOM 648 N N . GLY A 1 89 ? 40.960 -7.565 -32.692 1.00 88.75 89 GLY A N 1
ATOM 649 C CA . GLY A 1 89 ? 42.206 -6.902 -32.313 1.00 88.75 89 GLY A CA 1
ATOM 650 C C . GLY A 1 89 ? 42.566 -5.694 -33.181 1.00 88.75 89 GLY A C 1
ATOM 651 O O . GLY A 1 89 ? 43.673 -5.173 -33.065 1.00 88.75 89 GLY A O 1
ATOM 652 N N . THR A 1 90 ? 41.653 -5.220 -34.028 1.00 91.56 90 THR A N 1
ATOM 653 C CA . THR A 1 90 ? 41.845 -4.027 -34.858 1.00 91.56 90 THR A CA 1
ATOM 654 C C . THR A 1 90 ? 41.412 -2.779 -34.094 1.00 91.56 90 THR A C 1
ATOM 656 O O . THR A 1 90 ? 40.357 -2.747 -33.460 1.00 91.56 90 THR A O 1
ATOM 659 N N . CYS A 1 91 ? 42.233 -1.733 -34.144 1.00 93.56 91 CYS A N 1
ATOM 660 C CA . CYS A 1 91 ? 41.996 -0.480 -33.436 1.00 93.56 91 CYS A CA 1
ATOM 661 C C . CYS A 1 91 ? 41.357 0.571 -34.357 1.00 93.56 91 CYS A C 1
ATOM 663 O O . CYS A 1 91 ? 41.841 0.794 -35.467 1.00 93.56 91 CYS A O 1
ATOM 665 N N . TYR A 1 92 ? 40.295 1.234 -33.892 1.00 91.56 92 TYR A N 1
ATOM 666 C CA . TYR A 1 92 ? 39.551 2.244 -34.651 1.00 91.56 92 TYR A CA 1
ATOM 667 C C . TYR A 1 92 ? 39.495 3.571 -33.897 1.00 91.56 92 TYR A C 1
ATOM 669 O O . TYR A 1 92 ? 39.167 3.607 -32.711 1.00 91.56 92 TYR A O 1
ATOM 677 N N . LEU A 1 93 ? 39.780 4.669 -34.596 1.00 90.69 93 LEU A N 1
ATOM 678 C CA . LEU A 1 93 ? 39.688 6.022 -34.051 1.00 90.69 93 LEU A CA 1
ATOM 679 C C . LEU A 1 93 ? 38.326 6.651 -34.413 1.00 90.69 93 LEU A C 1
ATOM 681 O O . LEU A 1 93 ? 37.946 6.620 -35.589 1.00 90.69 93 LEU A O 1
ATOM 685 N N . PRO A 1 94 ? 37.603 7.276 -33.461 1.00 87.88 94 PRO A N 1
ATOM 686 C CA . PRO A 1 94 ? 36.386 8.026 -33.766 1.00 87.88 94 PRO A CA 1
ATOM 687 C C . PRO A 1 94 ? 36.623 9.086 -34.863 1.00 87.88 94 PRO A C 1
ATOM 689 O O . PRO A 1 94 ? 37.664 9.745 -34.853 1.00 87.88 94 PRO A O 1
ATOM 692 N N . PRO A 1 95 ? 35.681 9.287 -35.806 1.00 85.44 95 PRO A N 1
ATOM 693 C CA . PRO A 1 95 ? 34.292 8.820 -35.785 1.00 85.44 95 PRO A CA 1
ATOM 694 C C . PRO A 1 95 ? 34.070 7.395 -36.323 1.00 85.44 95 PRO A C 1
ATOM 696 O O . PRO A 1 95 ? 32.933 6.928 -36.303 1.00 85.44 95 PRO A O 1
ATOM 699 N N . ALA A 1 96 ? 35.107 6.695 -36.798 1.00 85.31 96 ALA A N 1
ATOM 700 C CA . ALA A 1 96 ? 34.967 5.310 -37.239 1.00 85.31 96 ALA A CA 1
ATOM 701 C C . ALA A 1 96 ? 34.739 4.404 -36.019 1.00 85.31 96 ALA A C 1
ATOM 703 O O . ALA A 1 96 ? 35.633 4.212 -35.197 1.00 85.31 96 ALA A O 1
ATOM 704 N N . LEU A 1 97 ? 33.522 3.875 -35.881 1.00 82.19 97 LEU A N 1
ATOM 705 C CA . LEU A 1 97 ? 33.204 2.905 -34.839 1.00 82.19 97 LEU A CA 1
ATOM 706 C C . LEU A 1 97 ? 33.645 1.503 -35.283 1.00 82.19 97 LEU A C 1
ATOM 708 O O . LEU A 1 97 ? 33.437 1.148 -36.448 1.00 82.19 97 LEU A O 1
ATOM 712 N N . PRO A 1 98 ? 34.215 0.688 -34.380 1.00 85.88 98 PRO A N 1
ATOM 713 C CA . PRO A 1 98 ? 34.562 -0.684 -34.709 1.00 85.88 98 PRO A CA 1
ATOM 714 C C . PRO A 1 98 ? 33.323 -1.485 -35.158 1.00 85.88 98 PRO A C 1
ATOM 716 O O . PRO A 1 98 ? 32.290 -1.426 -34.487 1.00 85.88 98 PRO A O 1
ATOM 719 N N . PRO A 1 99 ? 33.400 -2.274 -36.247 1.00 84.69 99 PRO A N 1
ATOM 720 C CA . PRO A 1 99 ? 32.243 -2.976 -36.812 1.00 84.69 99 PRO A CA 1
ATOM 721 C C . PRO A 1 99 ? 31.748 -4.138 -35.938 1.00 84.69 99 PRO A C 1
ATOM 723 O O . PRO A 1 99 ? 30.580 -4.519 -36.018 1.00 84.69 99 PRO A O 1
ATOM 726 N N . LYS A 1 100 ? 32.622 -4.719 -35.104 1.00 88.75 100 LYS A N 1
ATOM 727 C CA . LYS A 1 100 ? 32.263 -5.734 -34.107 1.00 88.75 100 LYS A CA 1
ATOM 728 C C . LYS A 1 100 ? 32.904 -5.400 -32.770 1.00 88.75 100 LYS A C 1
ATOM 730 O O . LYS A 1 100 ? 34.067 -5.715 -32.532 1.00 88.75 100 LYS A O 1
ATOM 735 N N . ILE A 1 101 ? 32.118 -4.792 -31.895 1.00 89.50 101 ILE A N 1
ATOM 736 C CA . ILE A 1 101 ? 32.447 -4.652 -30.477 1.00 89.50 101 ILE A CA 1
ATOM 737 C C . ILE A 1 101 ? 31.836 -5.810 -29.686 1.00 89.50 101 ILE A C 1
ATOM 739 O O . ILE A 1 101 ? 30.879 -6.449 -30.136 1.00 89.50 101 ILE A O 1
ATOM 743 N N . LYS A 1 102 ? 32.409 -6.100 -28.517 1.00 89.56 102 LYS A N 1
ATOM 744 C CA . LYS A 1 102 ? 31.801 -7.028 -27.563 1.00 89.56 102 LYS A CA 1
ATOM 745 C C . LYS A 1 102 ? 30.537 -6.395 -26.991 1.00 89.56 102 LYS A C 1
ATOM 747 O O . LYS A 1 102 ? 30.556 -5.223 -26.614 1.00 89.56 102 LYS A O 1
ATOM 752 N N . ASP A 1 103 ? 29.467 -7.170 -26.915 1.00 92.38 103 ASP A N 1
ATOM 753 C CA . ASP A 1 103 ? 28.286 -6.800 -26.144 1.00 92.38 103 ASP A CA 1
ATOM 754 C C . ASP A 1 103 ? 28.560 -6.923 -24.635 1.00 92.38 103 ASP A C 1
ATOM 756 O O . ASP A 1 103 ? 29.683 -7.224 -24.211 1.00 92.38 103 ASP A O 1
ATOM 760 N N . CYS A 1 104 ? 27.557 -6.679 -23.787 1.00 94.56 104 CYS A N 1
ATOM 761 C CA . CYS A 1 104 ? 27.793 -6.749 -22.344 1.00 94.56 104 CYS A CA 1
ATOM 762 C C . CYS A 1 104 ? 28.127 -8.158 -21.823 1.00 94.56 104 CYS A C 1
ATOM 764 O O . CYS A 1 104 ? 28.622 -8.262 -20.701 1.00 94.56 104 CYS A O 1
ATOM 766 N N . ALA A 1 105 ? 27.874 -9.213 -22.607 1.00 94.38 105 ALA A N 1
ATOM 767 C CA . ALA A 1 105 ? 28.194 -10.601 -22.284 1.00 94.38 105 ALA A CA 1
ATOM 768 C C . ALA A 1 105 ? 29.582 -10.997 -22.812 1.00 94.38 105 ALA A C 1
ATOM 770 O O . ALA A 1 105 ? 30.021 -12.130 -22.630 1.00 94.38 105 ALA A O 1
ATOM 771 N N . GLY A 1 106 ? 30.292 -10.068 -23.462 1.00 91.12 106 GLY A N 1
ATOM 772 C CA . GLY A 1 106 ? 31.594 -10.323 -24.062 1.00 91.12 106 GLY A CA 1
ATOM 773 C C . GLY A 1 106 ? 31.515 -10.932 -25.463 1.00 91.12 106 GLY A C 1
ATOM 774 O O . GLY A 1 106 ? 32.559 -11.276 -26.020 1.00 91.12 106 GLY A O 1
ATOM 775 N N . VAL A 1 107 ? 30.317 -11.058 -26.044 1.00 92.88 107 VAL A N 1
ATOM 776 C CA . VAL A 1 107 ? 30.098 -11.691 -27.346 1.00 92.88 107 VAL A CA 1
ATOM 777 C C . VAL A 1 107 ? 30.330 -10.684 -28.461 1.00 92.88 107 VAL A C 1
ATOM 779 O O . VAL A 1 107 ? 29.759 -9.594 -28.500 1.00 92.88 107 VAL A O 1
ATOM 782 N N . CYS A 1 108 ? 31.178 -11.066 -29.406 1.00 92.19 108 CYS A N 1
ATOM 783 C CA . CYS A 1 108 ? 31.569 -10.220 -30.518 1.00 92.19 108 CYS A CA 1
ATOM 784 C C . CYS A 1 108 ? 30.450 -10.019 -31.534 1.00 92.19 108 CYS A C 1
ATOM 786 O O . CYS A 1 108 ? 30.027 -10.962 -32.198 1.00 92.19 108 CYS A O 1
ATOM 788 N N . GLY A 1 109 ? 29.992 -8.772 -31.677 1.00 88.44 109 GLY A N 1
ATOM 789 C CA . GLY A 1 109 ? 28.808 -8.451 -32.473 1.00 88.44 109 GLY A CA 1
ATOM 790 C C . GLY A 1 109 ? 27.504 -8.962 -31.857 1.00 88.44 109 GLY A C 1
ATOM 791 O O . GLY A 1 109 ? 26.504 -9.048 -32.565 1.00 88.44 109 GLY A O 1
ATOM 792 N N . GLY A 1 110 ? 27.515 -9.326 -30.571 1.00 90.88 110 GLY A N 1
ATOM 793 C CA . GLY A 1 110 ? 26.292 -9.603 -29.832 1.00 90.88 110 GLY A CA 1
ATOM 794 C C . GLY A 1 110 ? 25.455 -8.334 -29.647 1.00 90.88 110 GLY A C 1
ATOM 795 O O . GLY A 1 110 ? 25.922 -7.213 -29.860 1.00 90.88 110 GLY A O 1
ATOM 796 N N . THR A 1 111 ? 24.194 -8.507 -29.264 1.00 91.94 111 THR A N 1
ATOM 797 C CA . THR A 1 111 ? 23.236 -7.401 -29.102 1.00 91.94 111 THR A CA 1
ATOM 798 C C . THR A 1 111 ? 22.755 -7.249 -27.667 1.00 91.94 111 THR A C 1
ATOM 800 O O . THR A 1 111 ? 21.844 -6.463 -27.409 1.00 91.94 111 THR A O 1
ATOM 803 N N . THR A 1 112 ? 23.301 -8.025 -26.727 1.00 95.69 112 THR A N 1
ATOM 804 C CA . THR A 1 112 ? 22.841 -7.969 -25.343 1.00 95.69 112 THR A CA 1
ATOM 805 C C . THR A 1 112 ? 23.279 -6.657 -24.693 1.00 95.69 112 THR A C 1
ATOM 807 O O . THR A 1 112 ? 24.408 -6.186 -24.858 1.00 95.69 112 THR A O 1
ATOM 810 N N . VAL A 1 113 ? 22.356 -6.037 -23.960 1.00 94.75 113 VAL A N 1
ATOM 811 C CA . VAL A 1 113 ? 22.580 -4.781 -23.234 1.00 94.75 113 VAL A CA 1
ATOM 812 C C . VAL A 1 113 ? 22.320 -5.031 -21.754 1.00 94.75 113 VAL A C 1
ATOM 814 O O . VAL A 1 113 ? 21.527 -5.903 -21.392 1.00 94.75 113 VAL A O 1
ATOM 817 N N . LYS A 1 114 ? 23.031 -4.305 -20.888 1.00 95.88 114 LYS A N 1
ATOM 818 C CA . LYS A 1 114 ? 22.767 -4.349 -19.451 1.00 95.88 114 LYS A CA 1
ATOM 819 C C . LYS A 1 114 ? 21.379 -3.785 -19.181 1.00 95.88 114 LYS A C 1
ATOM 821 O O . LYS A 1 114 ? 21.043 -2.707 -19.672 1.00 95.88 114 LYS A O 1
ATOM 826 N N . ASP A 1 115 ? 20.602 -4.495 -18.380 1.00 96.88 115 ASP A N 1
ATOM 827 C CA . ASP A 1 115 ? 19.393 -3.945 -17.798 1.00 96.88 115 ASP A CA 1
ATOM 828 C C . ASP A 1 115 ? 19.739 -2.854 -16.779 1.00 96.88 115 ASP A C 1
ATOM 830 O O . ASP A 1 115 ? 20.905 -2.513 -16.542 1.00 96.88 115 ASP A O 1
ATOM 834 N N . CYS A 1 116 ? 18.718 -2.275 -16.160 1.00 96.94 116 CYS A N 1
ATOM 835 C CA . CYS A 1 116 ? 18.961 -1.170 -15.251 1.00 96.94 116 CYS A CA 1
ATOM 836 C C . CYS A 1 116 ? 19.662 -1.600 -13.938 1.00 96.94 116 CYS A C 1
ATOM 838 O O . CYS A 1 116 ? 20.276 -0.757 -13.286 1.00 96.94 116 CYS A O 1
ATOM 840 N N . ALA A 1 117 ? 19.631 -2.893 -13.586 1.00 96.31 117 ALA A N 1
ATOM 841 C CA . ALA A 1 117 ? 20.380 -3.479 -12.472 1.00 96.31 117 ALA A CA 1
ATOM 842 C C . ALA A 1 117 ? 21.826 -3.857 -12.862 1.00 96.31 117 ALA A C 1
ATOM 844 O O . ALA A 1 117 ? 22.585 -4.360 -12.036 1.00 96.31 117 ALA A O 1
ATOM 845 N N . GLY A 1 118 ? 22.228 -3.598 -14.111 1.00 95.50 118 GLY A N 1
ATOM 846 C CA . GLY A 1 118 ? 23.562 -3.895 -14.623 1.00 95.50 118 GLY A CA 1
ATOM 847 C C . GLY A 1 118 ? 23.731 -5.326 -15.136 1.00 95.50 118 GLY A C 1
ATOM 848 O O . GLY A 1 118 ? 24.840 -5.687 -15.539 1.00 95.50 118 GLY A O 1
ATOM 849 N N . VAL A 1 119 ? 22.663 -6.128 -15.155 1.00 96.50 119 VAL A N 1
ATOM 850 C CA . VAL A 1 119 ? 22.690 -7.523 -15.600 1.00 96.50 119 VAL A CA 1
ATOM 851 C C . VAL A 1 119 ? 22.600 -7.565 -17.116 1.00 96.50 119 VAL A C 1
ATOM 853 O O . VAL A 1 119 ? 21.669 -7.034 -17.720 1.00 96.50 119 VAL A O 1
ATOM 856 N N . CYS A 1 120 ? 23.578 -8.200 -17.751 1.00 97.06 120 CYS A N 1
ATOM 857 C CA . CYS A 1 120 ? 23.583 -8.338 -19.196 1.00 97.06 120 CYS A CA 1
ATOM 858 C C . CYS A 1 120 ? 22.437 -9.238 -19.676 1.00 97.06 120 CYS A C 1
ATOM 860 O O . CYS A 1 120 ? 22.317 -10.370 -19.214 1.00 97.06 120 CYS A O 1
ATOM 862 N N . GLY A 1 121 ? 21.585 -8.729 -20.572 1.00 95.19 121 GLY A N 1
ATOM 863 C CA . GLY A 1 121 ? 20.374 -9.437 -21.001 1.00 95.19 121 GLY A CA 1
ATOM 864 C C . GLY A 1 121 ? 19.307 -9.570 -19.906 1.00 95.19 121 GLY A C 1
ATOM 865 O O . GLY A 1 121 ? 18.377 -10.357 -20.060 1.00 95.19 121 GLY A O 1
ATOM 866 N N . GLY A 1 122 ? 19.440 -8.833 -18.800 1.00 95.81 122 GLY A N 1
ATOM 867 C CA . GLY A 1 122 ? 18.438 -8.810 -17.742 1.00 95.81 122 GLY A CA 1
ATOM 868 C C . GLY A 1 122 ? 17.142 -8.115 -18.173 1.00 95.81 122 GLY A C 1
ATOM 869 O O . GLY A 1 122 ? 17.073 -7.439 -19.202 1.00 95.81 122 GLY A O 1
ATOM 870 N N . THR A 1 123 ? 16.098 -8.272 -17.363 1.00 96.50 123 THR A N 1
ATOM 871 C CA . THR A 1 123 ? 14.758 -7.722 -17.628 1.00 96.50 123 THR A CA 1
ATOM 872 C C . THR A 1 123 ? 14.341 -6.658 -16.614 1.00 96.50 123 THR A C 1
ATOM 874 O O . THR A 1 123 ? 13.173 -6.269 -16.580 1.00 96.50 123 THR A O 1
ATOM 877 N N . SER A 1 124 ? 15.262 -6.193 -15.765 1.00 97.50 124 SER A N 1
ATOM 878 C CA . SER A 1 124 ? 14.955 -5.165 -14.771 1.00 97.50 124 SER A CA 1
ATOM 879 C C . SER A 1 124 ? 14.653 -3.834 -15.449 1.00 97.50 124 SER A C 1
ATOM 881 O O . SER A 1 124 ? 15.374 -3.384 -16.345 1.00 97.50 124 SER A O 1
ATOM 883 N N . VAL A 1 125 ? 13.607 -3.168 -14.974 1.00 96.75 125 VAL A N 1
ATOM 884 C CA . VAL A 1 125 ? 13.158 -1.875 -15.492 1.00 96.75 125 VAL A CA 1
ATOM 885 C C . VAL A 1 125 ? 13.157 -0.835 -14.378 1.00 96.75 125 VAL A C 1
ATOM 887 O O . VAL A 1 125 ? 13.107 -1.161 -13.192 1.00 96.75 125 VAL A O 1
ATOM 890 N N . LYS A 1 126 ? 13.244 0.438 -14.762 1.00 96.56 126 LYS A N 1
ATOM 891 C CA . LYS A 1 126 ? 13.163 1.555 -13.818 1.00 96.56 126 LYS A CA 1
ATOM 892 C C . LYS A 1 126 ? 11.706 1.899 -13.533 1.00 96.56 126 LYS A C 1
ATOM 894 O O . LYS A 1 126 ? 10.881 1.920 -14.446 1.00 96.56 126 LYS A O 1
ATOM 899 N N . ASP A 1 127 ? 11.401 2.197 -12.278 1.00 96.81 127 ASP A N 1
ATOM 900 C CA . ASP A 1 127 ? 10.126 2.779 -11.874 1.00 96.81 127 ASP A CA 1
ATOM 901 C C . ASP A 1 127 ? 10.072 4.299 -12.132 1.00 96.81 127 ASP A C 1
ATOM 903 O O . ASP A 1 127 ? 10.970 4.880 -12.749 1.00 96.81 127 ASP A O 1
ATOM 907 N N . CYS A 1 128 ? 9.007 4.968 -11.675 1.00 95.62 128 CYS A N 1
ATOM 908 C CA . CYS A 1 128 ? 8.833 6.403 -11.912 1.00 95.62 128 CYS A CA 1
ATOM 909 C C . CYS A 1 128 ? 9.862 7.303 -11.205 1.00 95.62 128 CYS A C 1
ATOM 911 O O . CYS A 1 128 ? 9.981 8.465 -11.587 1.00 95.62 128 CYS A O 1
ATOM 913 N N . ALA A 1 129 ? 10.596 6.788 -10.213 1.00 95.56 129 ALA A N 1
ATOM 914 C CA . ALA A 1 129 ? 11.674 7.488 -9.517 1.00 95.56 129 ALA A CA 1
ATOM 915 C C . ALA A 1 129 ? 13.061 7.069 -10.040 1.00 95.56 129 ALA A C 1
ATOM 917 O O . ALA A 1 129 ? 14.082 7.472 -9.490 1.00 95.56 129 ALA A O 1
ATOM 918 N N . GLY A 1 130 ? 13.119 6.244 -11.091 1.00 94.62 130 GLY A N 1
ATOM 919 C CA . GLY A 1 130 ? 14.369 5.720 -11.631 1.00 94.62 130 GLY A CA 1
ATOM 920 C C . GLY A 1 130 ? 14.935 4.523 -10.860 1.00 94.62 130 GLY A C 1
ATOM 921 O O . GLY A 1 130 ? 16.023 4.062 -11.209 1.00 94.62 130 GLY A O 1
ATOM 922 N N . THR A 1 131 ? 14.221 4.007 -9.854 1.00 95.75 131 THR A N 1
ATOM 923 C CA . THR A 1 131 ? 14.660 2.852 -9.060 1.00 95.75 131 THR A CA 1
ATOM 924 C C . THR A 1 131 ? 14.439 1.572 -9.852 1.00 95.75 131 THR A C 1
ATOM 926 O O . THR A 1 131 ? 13.370 1.360 -10.424 1.00 95.75 131 THR A O 1
ATOM 929 N N . CYS A 1 132 ? 15.451 0.713 -9.899 1.00 97.31 132 CYS A N 1
ATOM 930 C CA . CYS A 1 132 ? 15.360 -0.564 -10.595 1.00 97.31 132 CYS A CA 1
ATOM 931 C C . CYS A 1 132 ? 14.568 -1.602 -9.814 1.00 97.31 132 CYS A C 1
ATOM 933 O O . CYS A 1 132 ? 14.761 -1.760 -8.611 1.00 97.31 132 CYS A O 1
ATOM 935 N N . TYR A 1 133 ? 13.731 -2.352 -10.525 1.00 96.56 133 TYR A N 1
ATOM 936 C CA . TYR A 1 133 ? 13.029 -3.515 -9.998 1.00 96.56 133 TYR A CA 1
ATOM 937 C C . TYR A 1 133 ? 12.849 -4.577 -11.093 1.00 96.56 133 TYR A C 1
ATOM 939 O O . TYR A 1 133 ? 12.961 -4.285 -12.286 1.00 96.56 133 TYR A O 1
ATOM 947 N N . LEU A 1 134 ? 12.573 -5.814 -10.678 1.00 97.06 134 LEU A N 1
ATOM 948 C CA . LEU A 1 134 ? 12.378 -6.958 -11.567 1.00 97.06 134 LEU A CA 1
ATOM 949 C C . LEU A 1 134 ? 10.881 -7.319 -11.657 1.00 97.06 134 LEU A C 1
ATOM 951 O O . LEU A 1 134 ? 10.317 -7.790 -10.666 1.00 97.06 134 LEU A O 1
ATOM 955 N N . PRO A 1 135 ? 10.213 -7.136 -12.810 1.00 95.56 135 PRO A N 1
ATOM 956 C CA . PRO A 1 135 ? 8.854 -7.638 -13.019 1.00 95.56 135 PRO A CA 1
ATOM 957 C C . PRO A 1 135 ? 8.784 -9.169 -12.845 1.00 95.56 135 PRO A C 1
ATOM 959 O O . PRO A 1 135 ? 9.740 -9.857 -13.202 1.00 95.56 135 PRO A O 1
ATOM 962 N N . PRO A 1 136 ? 7.677 -9.730 -12.319 1.00 95.06 136 PRO A N 1
ATOM 963 C CA . PRO A 1 136 ? 6.367 -9.108 -12.100 1.00 95.06 136 PRO A CA 1
ATOM 964 C C . PRO A 1 136 ? 6.212 -8.397 -10.745 1.00 95.06 136 PRO A C 1
ATOM 966 O O . PRO A 1 136 ? 5.086 -8.079 -10.362 1.00 95.06 136 PRO A O 1
ATOM 969 N N . ALA A 1 137 ? 7.298 -8.161 -9.999 1.00 95.38 137 ALA A N 1
ATOM 970 C CA . ALA A 1 137 ? 7.206 -7.437 -8.736 1.00 95.38 137 ALA A CA 1
ATOM 971 C C . ALA A 1 137 ? 6.587 -6.046 -8.942 1.00 95.38 137 ALA A C 1
ATOM 973 O O . ALA A 1 137 ? 6.809 -5.391 -9.963 1.00 95.38 137 ALA A O 1
ATOM 974 N N . THR A 1 138 ? 5.814 -5.583 -7.961 1.00 95.12 138 THR A N 1
ATOM 975 C CA . THR A 1 138 ? 5.262 -4.228 -7.991 1.00 95.12 138 THR A CA 1
ATOM 976 C C . THR A 1 138 ? 6.392 -3.199 -7.899 1.00 95.12 138 THR A C 1
ATOM 978 O O . THR A 1 138 ? 7.265 -3.362 -7.041 1.00 95.12 138 THR A O 1
ATOM 981 N N . PRO A 1 139 ? 6.363 -2.122 -8.706 1.00 95.62 139 PRO A N 1
ATOM 982 C CA . PRO A 1 139 ? 7.353 -1.059 -8.616 1.00 95.62 139 PRO A CA 1
ATOM 983 C C . PRO A 1 139 ? 7.408 -0.476 -7.192 1.00 95.62 139 PRO A C 1
ATOM 985 O O . PRO A 1 139 ? 6.338 -0.207 -6.625 1.00 95.62 139 PRO A O 1
ATOM 988 N N . PRO A 1 140 ? 8.609 -0.243 -6.626 1.00 94.62 140 PRO A N 1
ATOM 989 C CA . PRO A 1 140 ? 8.762 0.394 -5.320 1.00 94.62 140 PRO A CA 1
ATOM 990 C C . PRO A 1 140 ? 8.128 1.784 -5.284 1.00 94.62 140 PRO A C 1
ATOM 992 O O . PRO A 1 140 ? 7.449 2.125 -4.317 1.00 94.62 140 PRO A O 1
ATOM 995 N N . ASN A 1 141 ? 8.304 2.562 -6.356 1.00 95.81 141 ASN A N 1
ATOM 996 C CA . ASN A 1 141 ? 7.681 3.866 -6.523 1.00 95.81 141 ASN A CA 1
ATOM 997 C C . ASN A 1 141 ? 6.631 3.830 -7.636 1.00 95.81 141 ASN A C 1
ATOM 999 O O . ASN A 1 141 ? 6.861 3.317 -8.733 1.00 95.81 141 ASN A O 1
ATOM 1003 N N . GLN A 1 142 ? 5.464 4.401 -7.360 1.00 95.19 142 GLN A N 1
ATOM 1004 C CA . GLN A 1 142 ? 4.307 4.370 -8.250 1.00 95.19 142 GLN A CA 1
ATOM 1005 C C . GLN A 1 142 ? 3.800 5.780 -8.513 1.00 95.19 142 GLN A C 1
ATOM 1007 O O . GLN A 1 142 ? 4.044 6.700 -7.738 1.00 95.19 142 GLN A O 1
ATOM 1012 N N . LYS A 1 143 ? 3.098 5.962 -9.631 1.00 94.56 143 LYS A N 1
ATOM 1013 C CA . LYS A 1 143 ? 2.429 7.230 -9.914 1.00 94.56 143 LYS A CA 1
ATOM 1014 C C . LYS A 1 143 ? 1.106 7.282 -9.170 1.00 94.56 143 LYS A C 1
ATOM 1016 O O . LYS A 1 143 ? 0.377 6.294 -9.112 1.00 94.56 143 LYS A O 1
ATOM 1021 N N . ASP A 1 144 ? 0.800 8.436 -8.611 1.00 94.69 144 ASP A N 1
ATOM 1022 C CA . ASP A 1 144 ? -0.497 8.704 -8.018 1.00 94.69 144 ASP A CA 1
ATOM 1023 C C . ASP A 1 144 ? -1.513 9.213 -9.054 1.00 94.69 144 ASP A C 1
ATOM 1025 O O . ASP A 1 144 ? -1.240 9.234 -10.257 1.00 94.69 144 ASP A O 1
ATOM 1029 N N . CYS A 1 145 ? -2.697 9.640 -8.602 1.00 94.25 145 CYS A N 1
ATOM 1030 C CA . CYS A 1 145 ? -3.754 10.104 -9.506 1.00 94.25 145 CYS A CA 1
ATOM 1031 C C . CYS A 1 145 ? -3.419 11.376 -10.300 1.00 94.25 145 CYS A C 1
ATOM 1033 O O . CYS A 1 145 ? -4.120 11.690 -11.256 1.00 94.25 145 CYS A O 1
ATOM 1035 N N . SER A 1 146 ? -2.368 12.109 -9.921 1.00 93.94 146 SER A N 1
ATOM 1036 C CA . SER A 1 146 ? -1.877 13.284 -10.648 1.00 93.94 146 SER A CA 1
ATOM 1037 C C . SER A 1 146 ? -0.733 12.947 -11.607 1.00 93.94 146 SER A C 1
ATOM 1039 O O . SER A 1 146 ? -0.197 13.835 -12.263 1.00 93.94 146 SER A O 1
ATOM 1041 N N . GLY A 1 147 ? -0.335 11.672 -11.676 1.00 93.06 147 GLY A N 1
ATOM 1042 C CA . GLY A 1 147 ? 0.827 11.218 -12.433 1.00 93.06 147 GLY A CA 1
ATOM 1043 C C . GLY A 1 147 ? 2.161 11.455 -11.721 1.00 93.06 147 GLY A C 1
ATOM 1044 O O . GLY A 1 147 ? 3.209 11.173 -12.308 1.00 93.06 147 GLY A O 1
ATOM 1045 N N . THR A 1 148 ? 2.142 11.937 -10.476 1.00 94.50 148 THR A N 1
ATOM 1046 C CA . THR A 1 148 ? 3.355 12.231 -9.708 1.00 94.50 148 THR A CA 1
ATOM 1047 C C . THR A 1 148 ? 3.837 10.976 -8.992 1.00 94.50 148 THR A C 1
ATOM 1049 O O . THR A 1 148 ? 3.036 10.194 -8.480 1.00 94.50 148 THR A O 1
ATOM 1052 N N . CYS A 1 149 ? 5.148 10.757 -8.984 1.00 96.00 149 CYS A N 1
ATOM 1053 C CA . CYS A 1 149 ? 5.747 9.576 -8.377 1.00 96.00 149 CYS A CA 1
ATOM 1054 C C . CYS A 1 149 ? 5.743 9.664 -6.841 1.00 96.00 149 CYS A C 1
ATOM 1056 O O . CYS A 1 149 ? 6.054 10.715 -6.289 1.00 96.00 149 CYS A O 1
ATOM 1058 N N . TYR A 1 150 ? 5.440 8.557 -6.162 1.00 94.56 150 TYR A N 1
ATOM 1059 C CA . TYR A 1 150 ? 5.491 8.407 -4.707 1.00 94.56 150 TYR A CA 1
ATOM 1060 C C . TYR A 1 150 ? 6.061 7.045 -4.315 1.00 94.56 150 TYR A C 1
ATOM 1062 O O . TYR A 1 150 ? 5.947 6.087 -5.078 1.00 94.56 150 TYR A O 1
ATOM 1070 N N . GLY A 1 151 ? 6.617 6.938 -3.109 1.00 92.62 151 GLY A N 1
ATOM 1071 C CA . GLY A 1 151 ? 7.162 5.689 -2.582 1.00 92.62 151 GLY A CA 1
ATOM 1072 C C . GLY A 1 151 ? 8.401 5.919 -1.712 1.00 92.62 151 GLY A C 1
ATOM 1073 O O . GLY A 1 151 ? 8.734 7.067 -1.411 1.00 92.62 151 GLY A O 1
ATOM 1074 N N . PRO A 1 152 ? 9.096 4.846 -1.301 1.00 91.19 152 PRO A N 1
ATOM 1075 C CA . PRO A 1 152 ? 10.275 4.933 -0.439 1.00 91.19 152 PRO A CA 1
ATOM 1076 C C . PRO A 1 152 ? 11.442 5.706 -1.078 1.00 91.19 152 PRO A C 1
ATOM 1078 O O . PRO A 1 152 ? 12.291 6.222 -0.359 1.00 91.19 152 PRO A O 1
ATOM 1081 N N . GLY A 1 153 ? 11.484 5.816 -2.410 1.00 86.00 153 GLY A N 1
ATOM 1082 C CA . GLY A 1 153 ? 12.487 6.581 -3.153 1.00 86.00 153 GLY A CA 1
ATOM 1083 C C . GLY A 1 153 ? 12.126 8.051 -3.392 1.00 86.00 153 GLY A C 1
ATOM 1084 O O . GLY A 1 153 ? 12.887 8.741 -4.066 1.00 86.00 153 GLY A O 1
ATOM 1085 N N . VAL A 1 154 ? 10.992 8.546 -2.873 1.00 89.75 154 VAL A N 1
ATOM 1086 C CA . VAL A 1 154 ? 10.539 9.938 -3.063 1.00 89.75 154 VAL A CA 1
ATOM 1087 C C . VAL A 1 154 ? 10.296 10.621 -1.703 1.00 89.75 154 VAL A C 1
ATOM 1089 O O . VAL A 1 154 ? 9.157 10.674 -1.230 1.00 89.75 154 VAL A O 1
ATOM 1092 N N . PRO A 1 155 ? 11.349 11.140 -1.034 1.00 86.44 155 PRO A N 1
ATOM 1093 C CA . PRO A 1 155 ? 11.223 11.780 0.276 1.00 86.44 155 PRO A CA 1
ATOM 1094 C C . PRO A 1 155 ? 10.330 13.025 0.248 1.00 86.44 155 PRO A C 1
ATOM 1096 O O . PRO A 1 155 ? 10.366 13.810 -0.697 1.00 86.44 155 PRO A O 1
ATOM 1099 N N . GLY A 1 156 ? 9.552 13.231 1.314 1.00 86.69 156 GLY A N 1
ATOM 1100 C CA . GLY A 1 156 ? 8.703 14.420 1.471 1.00 86.69 156 GLY A CA 1
ATOM 1101 C C . GLY A 1 156 ? 7.452 14.441 0.588 1.00 86.69 156 GLY A C 1
ATOM 1102 O O . GLY A 1 156 ? 6.768 15.461 0.532 1.00 86.69 156 GLY A O 1
ATOM 1103 N N . TYR A 1 157 ? 7.137 13.337 -0.093 1.00 89.25 157 TYR A N 1
ATOM 1104 C CA . TYR A 1 157 ? 5.965 13.252 -0.953 1.00 89.25 157 TYR A CA 1
ATOM 1105 C C . TYR A 1 157 ? 4.756 12.611 -0.260 1.00 89.25 157 TYR A C 1
ATOM 1107 O O . TYR A 1 157 ? 4.830 11.482 0.227 1.00 89.25 157 TYR A O 1
ATOM 1115 N N . THR A 1 158 ? 3.606 13.287 -0.308 1.00 88.50 158 THR A N 1
ATOM 1116 C CA . THR A 1 158 ? 2.314 12.748 0.144 1.00 88.50 158 THR A CA 1
ATOM 1117 C C . THR A 1 158 ? 1.502 12.256 -1.052 1.00 88.50 158 THR A C 1
ATOM 1119 O O . THR A 1 158 ? 1.185 13.033 -1.952 1.00 88.50 158 THR A O 1
ATOM 1122 N N . LYS A 1 159 ? 1.124 10.970 -1.052 1.00 93.12 159 LYS A N 1
ATOM 1123 C CA . LYS A 1 159 ? 0.303 10.349 -2.106 1.00 93.12 159 LYS A CA 1
ATOM 1124 C C . LYS A 1 159 ? -1.028 11.086 -2.285 1.00 93.12 159 LYS A C 1
ATOM 1126 O O . LYS A 1 159 ? -1.845 11.095 -1.364 1.00 93.12 159 LYS A O 1
ATOM 1131 N N . LYS A 1 160 ? -1.303 11.605 -3.488 1.00 93.62 160 LYS A N 1
ATOM 1132 C CA . LYS A 1 160 ? -2.646 12.079 -3.842 1.00 93.62 160 LYS A CA 1
ATOM 1133 C C . LYS A 1 160 ? -3.522 10.892 -4.216 1.00 93.62 160 LYS A C 1
ATOM 1135 O O . LYS A 1 160 ? -3.152 10.055 -5.039 1.00 93.62 160 LYS A O 1
ATOM 1140 N N . VAL A 1 161 ? -4.702 10.819 -3.621 1.00 92.06 161 VAL A N 1
ATOM 1141 C CA . VAL A 1 161 ? -5.695 9.790 -3.938 1.00 92.06 161 VAL A CA 1
ATOM 1142 C C . VAL A 1 161 ? -6.875 10.420 -4.680 1.00 92.06 161 VAL A C 1
ATOM 1144 O O . VAL A 1 161 ? -7.199 11.583 -4.415 1.00 92.06 161 VAL A O 1
ATOM 1147 N N . PRO A 1 162 ? -7.500 9.715 -5.641 1.00 94.31 162 PRO A N 1
ATOM 1148 C CA . PRO A 1 162 ? -8.764 10.162 -6.209 1.00 94.31 162 PRO A CA 1
ATOM 1149 C C . PRO A 1 162 ? -9.807 10.302 -5.101 1.00 94.31 162 PRO A C 1
ATOM 1151 O O . PRO A 1 162 ? -9.918 9.418 -4.249 1.00 94.31 162 PRO A O 1
ATOM 1154 N N . GLY A 1 163 ? -10.572 11.389 -5.119 1.00 92.81 163 GLY A N 1
ATOM 1155 C CA . GLY A 1 163 ? -11.810 11.449 -4.354 1.00 92.81 163 GLY A CA 1
ATOM 1156 C C . GLY A 1 163 ? -12.894 10.574 -4.983 1.00 92.81 163 GLY A C 1
ATOM 1157 O O . GLY A 1 163 ? -12.740 10.037 -6.083 1.00 92.81 163 GLY A O 1
ATOM 1158 N N . CYS A 1 164 ? -14.033 10.472 -4.301 1.00 95.06 164 CYS A N 1
ATOM 1159 C CA . CYS A 1 164 ? -15.210 9.764 -4.818 1.00 95.06 164 CYS A CA 1
ATOM 1160 C C . CYS A 1 164 ? -15.819 10.379 -6.089 1.00 95.06 164 CYS A C 1
ATOM 1162 O O . CYS A 1 164 ? -16.647 9.744 -6.733 1.00 95.06 164 CYS A O 1
ATOM 1164 N N . ASP A 1 165 ? -15.411 11.592 -6.464 1.00 95.12 165 ASP A N 1
ATOM 1165 C CA . ASP A 1 165 ? -15.773 12.270 -7.711 1.00 95.12 165 ASP A CA 1
ATOM 1166 C C . ASP A 1 165 ? -14.752 12.041 -8.838 1.00 95.12 165 ASP A C 1
ATOM 1168 O O . ASP A 1 165 ? -14.788 12.735 -9.850 1.00 95.12 165 ASP A O 1
ATOM 1172 N N . ALA A 1 166 ? -13.822 11.097 -8.651 1.00 92.25 166 ALA A N 1
ATOM 1173 C CA . ALA A 1 166 ? -12.699 10.806 -9.544 1.00 92.25 166 ALA A CA 1
ATOM 1174 C C . ALA A 1 166 ? -11.730 11.984 -9.766 1.00 92.25 166 ALA A C 1
ATOM 1176 O O . ALA A 1 166 ? -10.803 11.883 -10.572 1.00 92.25 166 ALA A O 1
ATOM 1177 N N . VAL A 1 167 ? -11.880 13.083 -9.021 1.00 94.31 167 VAL A N 1
ATOM 1178 C CA . VAL A 1 167 ? -10.948 14.207 -9.064 1.00 94.31 167 VAL A CA 1
ATOM 1179 C C . VAL A 1 167 ? -9.801 13.930 -8.100 1.00 94.31 167 VAL A C 1
ATOM 1181 O O . VAL A 1 167 ? -9.991 13.593 -6.929 1.00 94.31 167 VAL A O 1
ATOM 1184 N N . CYS A 1 168 ? -8.578 14.058 -8.604 1.00 96.19 168 CYS A N 1
ATOM 1185 C CA . CYS A 1 168 ? -7.385 13.800 -7.815 1.00 96.19 168 CYS A CA 1
ATOM 1186 C C . CYS A 1 168 ? -7.256 14.804 -6.666 1.00 96.19 168 CYS A C 1
ATOM 1188 O O . CYS A 1 168 ? -7.262 16.014 -6.891 1.00 96.19 168 CYS A O 1
ATOM 1190 N N . ASN A 1 169 ? -7.095 14.297 -5.442 1.00 93.31 169 ASN A N 1
ATOM 1191 C CA . ASN A 1 169 ? -6.935 15.096 -4.229 1.00 93.31 169 ASN A CA 1
ATOM 1192 C C . ASN A 1 169 ? -8.086 16.084 -3.954 1.00 93.31 169 ASN A C 1
ATOM 1194 O O . ASN A 1 169 ? -7.862 17.137 -3.362 1.00 93.31 169 ASN A O 1
ATOM 1198 N N . SER A 1 170 ? -9.315 15.767 -4.373 1.00 94.12 170 SER A N 1
ATOM 1199 C CA . SER A 1 170 ? -10.484 16.622 -4.123 1.00 94.12 170 SER A CA 1
ATOM 1200 C C . SER A 1 170 ? -10.930 16.642 -2.657 1.00 94.12 170 SER A C 1
ATOM 1202 O O . SER A 1 170 ? -11.808 17.419 -2.290 1.00 94.12 170 SER A O 1
ATOM 1204 N N . GLY A 1 171 ? -10.361 15.765 -1.821 1.00 92.69 171 GLY A N 1
ATOM 1205 C CA . GLY A 1 171 ? -10.750 15.587 -0.421 1.00 92.69 171 GLY A CA 1
ATOM 1206 C C . GLY A 1 171 ? -12.145 14.988 -0.245 1.00 92.69 171 GLY A C 1
ATOM 1207 O O . GLY A 1 171 ? -12.598 14.840 0.888 1.00 92.69 171 GLY A O 1
ATOM 1208 N N . LYS A 1 172 ? -12.839 14.644 -1.339 1.00 95.25 172 LYS A N 1
ATOM 1209 C CA . LYS A 1 172 ? -14.199 14.129 -1.260 1.00 95.25 172 LYS A CA 1
ATOM 1210 C C . LYS A 1 172 ? -14.208 12.650 -0.897 1.00 95.25 172 LYS A C 1
ATOM 1212 O O . LYS A 1 172 ? -13.585 11.838 -1.585 1.00 95.25 172 LYS A O 1
ATOM 1217 N N . ILE A 1 173 ? -14.947 12.304 0.152 1.00 93.56 173 ILE A N 1
ATOM 1218 C CA . ILE A 1 173 ? -15.048 10.938 0.679 1.00 93.56 173 ILE A CA 1
ATOM 1219 C C . ILE A 1 173 ? -16.407 10.350 0.296 1.00 93.56 173 ILE A C 1
ATOM 1221 O O . ILE A 1 173 ? -17.436 11.027 0.372 1.00 93.56 173 ILE A O 1
ATOM 1225 N N . LEU A 1 174 ? -16.408 9.091 -0.154 1.00 95.19 174 LEU A N 1
ATOM 1226 C CA . LEU A 1 174 ? -17.638 8.373 -0.474 1.00 95.19 174 LEU A CA 1
ATOM 1227 C C . LEU A 1 174 ? -18.415 8.126 0.821 1.00 95.19 174 LEU A C 1
ATOM 1229 O O . LEU A 1 174 ? -17.900 7.471 1.727 1.00 95.19 174 LEU A O 1
ATOM 1233 N N . GLY A 1 175 ? -19.635 8.653 0.912 1.00 95.31 175 GLY A N 1
ATOM 1234 C CA . GLY A 1 175 ? -20.519 8.348 2.028 1.00 95.31 175 GLY A CA 1
ATOM 1235 C C . GLY A 1 175 ? -20.978 6.893 2.001 1.00 95.31 175 GLY A C 1
ATOM 1236 O O . GLY A 1 175 ? -20.966 6.234 0.958 1.00 95.31 175 GLY A O 1
ATOM 1237 N N . CYS A 1 176 ? -21.438 6.391 3.145 1.00 96.50 176 CYS A N 1
ATOM 1238 C CA . CYS A 1 176 ? -21.994 5.036 3.241 1.00 96.50 176 CYS A CA 1
ATOM 1239 C C . CYS A 1 176 ? -23.270 4.821 2.409 1.00 96.50 176 CYS A C 1
ATOM 1241 O O . CYS A 1 176 ? -23.660 3.682 2.176 1.00 96.50 176 CYS A O 1
ATOM 1243 N N . ASP A 1 177 ? -23.915 5.895 1.948 1.00 96.06 177 ASP A N 1
ATOM 1244 C CA . ASP A 1 177 ? -25.063 5.867 1.040 1.00 96.06 177 ASP A CA 1
ATOM 1245 C C . ASP A 1 177 ? -24.653 5.879 -0.442 1.00 96.06 177 ASP A C 1
ATOM 1247 O O . ASP A 1 177 ? -25.504 6.012 -1.318 1.00 96.06 177 ASP A O 1
ATOM 1251 N N . GLY A 1 178 ? -23.353 5.763 -0.734 1.00 94.12 178 GLY A N 1
ATOM 1252 C CA . GLY A 1 178 ? -22.808 5.789 -2.090 1.00 94.12 178 GLY A CA 1
ATOM 1253 C C . GLY A 1 178 ? -22.776 7.183 -2.717 1.00 94.12 178 GLY A C 1
ATOM 1254 O O . GLY A 1 178 ? -22.379 7.324 -3.873 1.00 94.12 178 GLY A O 1
ATOM 1255 N N . VAL A 1 179 ? -23.161 8.225 -1.975 1.00 95.50 179 VAL A N 1
ATOM 1256 C CA . VAL A 1 179 ? -23.136 9.605 -2.456 1.00 95.50 179 VAL A CA 1
ATOM 1257 C C . VAL A 1 179 ? -21.843 10.273 -2.004 1.00 95.50 179 VAL A C 1
ATOM 1259 O O . VAL A 1 179 ? -21.460 10.260 -0.832 1.00 95.50 179 VAL A O 1
ATOM 1262 N N . CYS A 1 180 ? -21.140 10.864 -2.964 1.00 96.88 180 CYS A N 1
ATOM 1263 C CA . CYS A 1 180 ? -19.888 11.555 -2.710 1.00 96.88 180 CYS A CA 1
ATOM 1264 C C . CYS A 1 180 ? -20.123 12.789 -1.824 1.00 96.88 180 CYS A C 1
ATOM 1266 O O . CYS A 1 180 ? -20.972 13.619 -2.145 1.00 96.88 180 CYS A O 1
ATOM 1268 N N . ASN A 1 181 ? -19.375 12.922 -0.723 1.00 94.50 181 ASN A N 1
ATOM 1269 C CA . ASN A 1 181 ? -19.523 14.008 0.254 1.00 94.50 181 ASN A CA 1
ATOM 1270 C C . ASN A 1 181 ? -20.917 14.150 0.890 1.00 94.50 181 ASN A C 1
ATOM 1272 O O . ASN A 1 181 ? -21.292 15.242 1.312 1.00 94.50 181 ASN A O 1
ATOM 1276 N N . SER A 1 182 ? -21.677 13.063 1.037 1.00 95.25 182 SER A N 1
ATOM 1277 C CA . SER A 1 182 ? -22.947 13.115 1.778 1.00 95.25 182 SER A CA 1
ATOM 1278 C C . SER A 1 182 ? -22.774 13.345 3.284 1.00 95.25 182 SER A C 1
ATOM 1280 O O . SER A 1 182 ? -23.753 13.608 3.979 1.00 95.25 182 SER A O 1
ATOM 1282 N N . GLY A 1 183 ? -21.546 13.218 3.805 1.00 94.25 183 GLY A N 1
ATOM 1283 C CA . GLY A 1 183 ? -21.238 13.314 5.235 1.00 94.25 183 GLY A CA 1
ATOM 1284 C C . GLY A 1 183 ? -21.744 12.126 6.057 1.00 94.25 183 GLY A C 1
ATOM 1285 O O . GLY A 1 183 ? -21.524 12.084 7.265 1.00 94.25 183 GLY A O 1
ATOM 1286 N N . LYS A 1 184 ? -22.403 11.153 5.420 1.00 96.12 184 LYS A N 1
ATOM 1287 C CA . LYS A 1 184 ? -22.949 9.987 6.105 1.00 96.12 184 LYS A CA 1
ATOM 1288 C C . LYS A 1 184 ? -21.867 8.951 6.341 1.00 96.12 184 LYS A C 1
ATOM 1290 O O . LYS A 1 184 ? -21.170 8.536 5.411 1.00 96.12 184 LYS A O 1
ATOM 1295 N N . VAL A 1 185 ? -21.776 8.499 7.583 1.00 94.56 185 VAL A N 1
ATOM 1296 C CA . VAL A 1 185 ? -20.838 7.466 8.023 1.00 94.56 185 VAL A CA 1
ATOM 1297 C C . VAL A 1 185 ? -21.642 6.254 8.475 1.00 94.56 185 VAL A C 1
ATOM 1299 O O . VAL A 1 185 ? -22.723 6.393 9.051 1.00 94.56 185 VAL A O 1
ATOM 1302 N N . ALA A 1 186 ? -21.152 5.060 8.149 1.00 95.56 186 ALA A N 1
ATOM 1303 C CA . ALA A 1 186 ? -21.761 3.837 8.643 1.00 95.56 186 ALA A CA 1
ATOM 1304 C C . ALA A 1 186 ? -21.522 3.736 10.150 1.00 95.56 186 ALA A C 1
ATOM 1306 O O . ALA A 1 186 ? -20.410 3.976 10.627 1.00 95.56 186 ALA A O 1
ATOM 1307 N N . ASP A 1 187 ? -22.560 3.366 10.891 1.00 96.19 187 ASP A N 1
ATOM 1308 C CA . ASP A 1 187 ? -22.385 2.925 12.262 1.00 96.19 187 ASP A CA 1
ATOM 1309 C C . ASP A 1 187 ? -21.600 1.613 12.293 1.00 96.19 187 ASP A C 1
ATOM 1311 O O . ASP A 1 187 ? -21.240 1.034 11.260 1.00 96.19 187 ASP A O 1
ATOM 1315 N N . CYS A 1 188 ? -21.290 1.124 13.485 1.00 96.50 188 CYS A N 1
ATOM 1316 C CA . CYS A 1 188 ? -20.402 -0.021 13.562 1.00 96.50 188 CYS A CA 1
ATOM 1317 C C . CYS A 1 188 ? -21.077 -1.336 13.100 1.00 96.50 188 CYS A C 1
ATOM 1319 O O . CYS A 1 188 ? -20.373 -2.289 12.766 1.00 96.50 188 CYS A O 1
ATOM 1321 N N . ALA A 1 189 ? -22.415 -1.373 13.016 1.00 95.69 189 ALA A N 1
ATOM 1322 C CA . ALA A 1 189 ? -23.189 -2.463 12.423 1.00 95.69 189 ALA A CA 1
ATOM 1323 C C . ALA A 1 189 ? -23.312 -2.344 10.887 1.00 95.69 189 ALA A C 1
ATOM 1325 O O . ALA A 1 189 ? -23.951 -3.181 10.251 1.00 95.69 189 ALA A O 1
ATOM 1326 N N . GLY A 1 190 ? -22.700 -1.321 10.280 1.00 94.25 190 GLY A N 1
ATOM 1327 C CA . GLY A 1 190 ? -22.730 -1.073 8.840 1.00 94.25 190 GLY A CA 1
ATOM 1328 C C . GLY A 1 190 ? -23.961 -0.296 8.368 1.00 94.25 190 GLY A C 1
ATOM 1329 O O . GLY A 1 190 ? -24.111 -0.068 7.168 1.00 94.25 190 GLY A O 1
ATOM 1330 N N . THR A 1 191 ? -24.835 0.141 9.277 1.00 95.94 191 THR A N 1
ATOM 1331 C CA . THR A 1 191 ? -26.018 0.927 8.919 1.00 95.94 191 THR A CA 1
ATOM 1332 C C . THR A 1 191 ? -25.610 2.369 8.667 1.00 95.94 191 THR A C 1
ATOM 1334 O O . THR A 1 191 ? -25.035 3.037 9.526 1.00 95.94 191 THR A O 1
ATOM 1337 N N . CYS A 1 192 ? -25.914 2.879 7.477 1.00 97.44 192 CYS A N 1
ATOM 1338 C CA . CYS A 1 192 ? -25.579 4.251 7.120 1.00 97.44 192 CYS A CA 1
ATOM 1339 C C . CYS A 1 192 ? -26.371 5.259 7.968 1.00 97.44 192 CYS A C 1
ATOM 1341 O O . CYS A 1 192 ? -27.598 5.176 8.011 1.00 97.44 192 CYS A O 1
ATOM 1343 N N . ASN A 1 193 ? -25.684 6.199 8.636 1.00 94.50 193 ASN A N 1
ATOM 1344 C CA . ASN A 1 193 ? -26.267 7.080 9.664 1.00 94.50 193 ASN A CA 1
ATOM 1345 C C . ASN A 1 193 ? -26.966 6.330 10.815 1.00 94.50 193 ASN A C 1
ATOM 1347 O O . ASN A 1 193 ? -27.864 6.873 11.460 1.00 94.50 193 ASN A O 1
ATOM 1351 N N . GLY A 1 194 ? -26.580 5.082 11.073 1.00 95.12 194 GLY A N 1
ATOM 1352 C CA . GLY A 1 194 ? -27.056 4.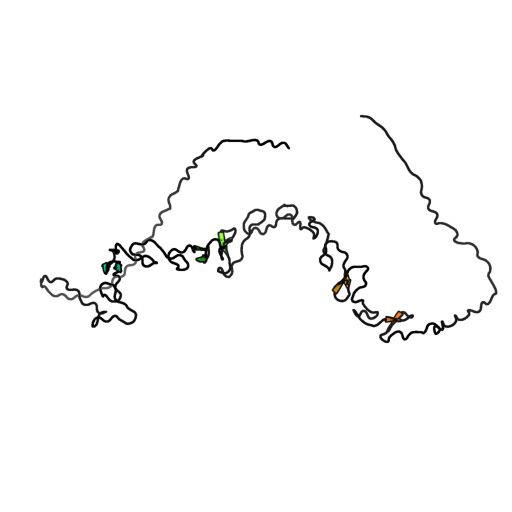370 12.246 1.00 95.12 194 GLY A CA 1
ATOM 1353 C C . GLY A 1 194 ? -26.470 4.946 13.540 1.00 95.12 194 GLY A C 1
ATOM 1354 O O . GLY A 1 194 ? -25.533 5.747 13.536 1.00 95.12 194 GLY A O 1
ATOM 1355 N N . THR A 1 195 ? -27.041 4.540 14.669 1.00 96.00 195 THR A N 1
ATOM 1356 C CA . THR A 1 195 ? -26.637 5.010 16.003 1.00 96.00 195 THR A CA 1
ATOM 1357 C C . THR A 1 195 ? -25.939 3.925 16.818 1.00 96.00 195 THR A C 1
ATOM 1359 O O . THR A 1 195 ? -25.631 4.148 17.988 1.00 96.00 195 THR A O 1
ATOM 1362 N N . VAL A 1 196 ? -25.721 2.736 16.246 1.00 97.06 196 VAL A N 1
ATOM 1363 C CA . VAL A 1 196 ? -25.152 1.604 16.977 1.00 97.06 196 VAL A CA 1
ATOM 1364 C C . VAL A 1 196 ? -23.652 1.813 17.162 1.00 97.06 196 VAL A C 1
ATOM 1366 O O . VAL A 1 196 ? -22.876 1.872 16.205 1.00 97.06 196 VAL A O 1
ATOM 1369 N N . THR A 1 197 ? -23.232 1.905 18.419 1.00 95.88 197 THR A N 1
ATOM 1370 C CA . THR A 1 197 ? -21.828 2.029 18.811 1.00 95.88 197 THR A CA 1
ATOM 1371 C C . THR A 1 197 ? -21.272 0.691 19.291 1.00 95.88 197 THR A C 1
ATOM 1373 O O . THR A 1 197 ? -22.009 -0.253 19.588 1.00 95.88 197 THR A O 1
ATOM 1376 N N . LYS A 1 198 ? -19.939 0.590 19.327 1.00 96.75 198 LYS A N 1
ATOM 1377 C CA . LYS A 1 198 ? -19.254 -0.545 19.948 1.00 96.75 198 LYS A CA 1
ATOM 1378 C C . LYS A 1 198 ? -19.319 -0.405 21.467 1.00 96.75 198 LYS A C 1
ATOM 1380 O O . LYS A 1 198 ? -19.104 0.690 21.986 1.00 96.75 198 LYS A O 1
ATOM 1385 N N . ASP A 1 199 ? -19.560 -1.511 22.157 1.00 96.50 199 ASP A N 1
ATOM 1386 C CA . ASP A 1 199 ? -19.360 -1.611 23.598 1.00 96.50 199 ASP A CA 1
ATOM 1387 C C . ASP A 1 199 ? -17.860 -1.619 23.951 1.00 96.50 199 ASP A C 1
ATOM 1389 O O . ASP A 1 199 ? -16.990 -1.523 23.076 1.00 96.50 199 ASP A O 1
ATOM 1393 N N . CYS A 1 200 ? -17.517 -1.733 25.237 1.00 96.69 200 CYS A N 1
ATOM 1394 C CA . CYS A 1 200 ? -16.106 -1.736 25.636 1.00 96.69 200 CYS A CA 1
ATOM 1395 C C . CYS A 1 200 ? -15.314 -2.970 25.171 1.00 96.69 200 CYS A C 1
ATOM 1397 O O . CYS A 1 200 ? -14.085 -2.921 25.191 1.00 96.69 200 CYS A O 1
ATOM 1399 N N . ALA A 1 201 ? -15.988 -4.047 24.753 1.00 95.94 201 ALA A N 1
ATOM 1400 C CA . ALA A 1 201 ? -15.380 -5.256 24.206 1.00 95.94 201 ALA A CA 1
ATOM 1401 C C . ALA A 1 201 ? -15.223 -5.164 22.676 1.00 95.94 201 ALA A C 1
ATOM 1403 O O . ALA A 1 201 ? -14.716 -6.087 22.041 1.00 95.94 201 ALA A O 1
ATOM 1404 N N . GLY A 1 202 ? -15.634 -4.043 22.073 1.00 95.56 202 GLY A N 1
ATOM 1405 C CA . GLY A 1 202 ? -15.579 -3.816 20.634 1.00 95.56 202 GLY A CA 1
ATOM 1406 C C . GLY A 1 202 ? -16.766 -4.403 19.868 1.00 95.56 202 GLY A C 1
ATOM 1407 O O . GLY A 1 202 ? -16.758 -4.357 18.635 1.00 95.56 202 GLY A O 1
ATOM 1408 N N . VAL A 1 203 ? -17.780 -4.928 20.563 1.00 95.94 203 VAL A N 1
ATOM 1409 C CA . VAL A 1 203 ? -18.966 -5.546 19.964 1.00 95.94 203 VAL A CA 1
ATOM 1410 C C . VAL A 1 203 ? -19.998 -4.473 19.641 1.00 95.94 203 VAL A C 1
ATOM 1412 O O . VAL A 1 203 ? -20.385 -3.674 20.490 1.00 95.94 203 VAL A O 1
ATOM 1415 N N . CYS A 1 204 ? -20.470 -4.455 18.399 1.00 97.50 204 CYS A N 1
ATOM 1416 C CA . CYS A 1 204 ? -21.498 -3.519 17.959 1.00 97.50 204 CYS A CA 1
ATOM 1417 C C . CYS A 1 204 ? -22.852 -3.794 18.593 1.00 97.50 204 CYS A C 1
ATOM 1419 O O . CYS A 1 204 ? -23.372 -4.898 18.464 1.00 97.50 204 CYS A O 1
ATOM 1421 N N . GLY A 1 205 ? -23.414 -2.789 19.269 1.00 95.19 205 GLY A N 1
ATOM 1422 C CA . GLY A 1 205 ? -24.649 -2.943 20.037 1.00 95.19 205 GLY A CA 1
ATOM 1423 C C . GLY A 1 205 ? -24.497 -3.885 21.233 1.00 95.19 205 GLY A C 1
ATOM 1424 O O . GLY A 1 205 ? -25.497 -4.367 21.758 1.00 95.19 205 GLY A O 1
ATOM 1425 N N . GLY A 1 206 ? -23.258 -4.181 21.635 1.00 95.56 206 GLY A N 1
ATOM 1426 C CA . GLY A 1 206 ? -22.984 -5.000 22.803 1.00 95.56 206 GLY A CA 1
ATOM 1427 C C . GLY A 1 206 ? -23.373 -4.291 24.101 1.00 95.56 206 GLY A C 1
ATOM 1428 O O . GLY A 1 206 ? -23.566 -3.074 24.150 1.00 95.56 206 GLY A O 1
ATOM 1429 N N . THR A 1 207 ? -23.500 -5.071 25.168 1.00 96.06 207 THR A N 1
ATOM 1430 C CA . THR A 1 207 ? -23.897 -4.590 26.498 1.00 96.06 207 THR A CA 1
ATOM 1431 C C . THR A 1 207 ? -22.734 -4.568 27.483 1.00 96.06 207 THR A C 1
ATOM 1433 O O . THR A 1 207 ? -22.947 -4.302 28.667 1.00 96.06 207 THR A O 1
ATOM 1436 N N . SER A 1 208 ? -21.510 -4.855 27.029 1.00 96.44 208 SER A N 1
ATOM 1437 C CA . SER A 1 208 ? -20.352 -4.885 27.914 1.00 96.44 208 SER A CA 1
ATOM 1438 C C . SER A 1 208 ? -20.062 -3.489 28.452 1.00 96.44 208 SER A C 1
ATOM 1440 O O . SER A 1 208 ? -20.022 -2.501 27.711 1.00 96.44 208 SER A O 1
ATOM 1442 N N . VAL A 1 209 ? -19.818 -3.411 29.754 1.00 95.38 209 VAL A N 1
ATOM 1443 C CA . VAL A 1 209 ? -19.537 -2.164 30.467 1.00 95.38 209 VAL A CA 1
ATOM 1444 C C . VAL A 1 209 ? -18.161 -2.234 31.114 1.00 95.38 209 VAL A C 1
ATOM 1446 O O . VAL A 1 209 ? -17.618 -3.313 31.356 1.00 95.38 209 VAL A O 1
ATOM 1449 N N . LYS A 1 210 ? -17.559 -1.069 31.351 1.00 96.06 210 LYS A N 1
ATOM 1450 C CA . LYS A 1 210 ? -16.287 -0.985 32.068 1.00 96.06 210 LYS A CA 1
ATOM 1451 C C . LYS A 1 210 ? -16.542 -1.020 33.568 1.00 96.06 210 LYS A C 1
ATOM 1453 O O . LYS A 1 210 ? -17.489 -0.403 34.053 1.00 96.06 210 LYS A O 1
ATOM 1458 N N . ASP A 1 211 ? -15.686 -1.723 34.290 1.00 95.44 211 ASP A N 1
ATOM 1459 C CA . ASP A 1 211 ? -15.585 -1.615 35.738 1.00 95.44 211 ASP A CA 1
ATOM 1460 C C . ASP A 1 211 ? -14.883 -0.302 36.142 1.00 95.44 211 ASP A C 1
ATOM 1462 O O . ASP A 1 211 ? -14.493 0.506 35.291 1.00 95.44 211 ASP A O 1
ATOM 1466 N N . CYS A 1 212 ? -14.708 -0.067 37.443 1.00 95.31 212 CYS A N 1
ATOM 1467 C CA . CYS A 1 212 ? -14.089 1.169 37.932 1.00 95.31 212 CYS A CA 1
ATOM 1468 C C . CYS A 1 212 ? -12.601 1.321 37.563 1.00 95.31 212 CYS A C 1
ATOM 1470 O O . CYS A 1 212 ? -12.050 2.413 37.669 1.00 95.31 212 CYS A O 1
ATOM 1472 N N . ASN A 1 213 ? -11.950 0.246 37.111 1.00 95.88 213 ASN A N 1
ATOM 1473 C CA . ASN A 1 213 ? -10.562 0.214 36.658 1.00 95.88 213 ASN A CA 1
ATOM 1474 C C . ASN A 1 213 ? -10.467 0.234 35.121 1.00 95.88 213 ASN A C 1
ATOM 1476 O O . ASN A 1 213 ? -9.385 0.080 34.558 1.00 95.88 213 ASN A O 1
ATOM 1480 N N . GLY A 1 214 ? -11.598 0.401 34.429 1.00 95.19 214 GLY A N 1
ATOM 1481 C CA . GLY A 1 214 ? -11.674 0.407 32.975 1.00 95.19 214 GLY A CA 1
ATOM 1482 C C . GLY A 1 214 ? -11.704 -0.983 32.333 1.00 95.19 214 GLY A C 1
ATOM 1483 O O . GLY A 1 214 ? -11.732 -1.060 31.102 1.00 95.19 214 GLY A O 1
ATOM 1484 N N . THR A 1 215 ? -11.717 -2.062 33.121 1.00 95.88 215 THR A N 1
ATOM 1485 C CA . THR A 1 215 ? -11.773 -3.442 32.624 1.00 95.88 215 THR A CA 1
ATOM 1486 C C . THR A 1 215 ? -13.163 -3.722 32.081 1.00 95.88 215 THR A C 1
ATOM 1488 O O . THR A 1 215 ? -14.160 -3.524 32.771 1.00 95.88 215 THR A O 1
ATOM 1491 N N . CYS A 1 216 ? -13.244 -4.185 30.841 1.00 97.44 216 CYS A N 1
ATOM 1492 C CA . CYS A 1 216 ? -14.523 -4.517 30.233 1.00 97.44 216 CYS A CA 1
ATOM 1493 C C . CYS A 1 216 ? -15.049 -5.868 30.741 1.00 97.44 216 CYS A C 1
ATOM 1495 O O . CYS A 1 216 ? -14.288 -6.832 30.822 1.00 97.44 216 CYS A O 1
ATOM 1497 N N . TYR A 1 217 ? -16.343 -5.949 31.047 1.00 95.44 217 TYR A N 1
ATOM 1498 C CA . TYR A 1 217 ? -17.027 -7.184 31.434 1.00 95.44 217 TYR A CA 1
ATOM 1499 C C . TYR A 1 217 ? -18.471 -7.204 30.909 1.00 95.44 217 TYR A C 1
ATOM 1501 O O . TYR A 1 217 ? -19.032 -6.160 30.571 1.00 95.44 217 TYR A O 1
ATOM 1509 N N . LEU A 1 218 ? -19.071 -8.396 30.829 1.00 96.31 218 LEU A N 1
ATOM 1510 C CA . LEU A 1 218 ? -20.421 -8.602 30.298 1.00 96.31 218 LEU A CA 1
ATOM 1511 C C . LEU A 1 218 ? -21.431 -8.863 31.432 1.00 96.31 218 LEU A C 1
ATOM 1513 O O . LEU A 1 218 ? -21.353 -9.912 32.077 1.00 96.31 218 LEU A O 1
ATOM 1517 N N . PRO A 1 219 ? -22.413 -7.975 31.668 1.00 93.69 219 PRO A N 1
ATOM 1518 C CA . PRO A 1 219 ? -23.514 -8.253 32.587 1.00 93.69 219 PRO A CA 1
ATOM 1519 C C . PRO A 1 219 ? -24.313 -9.500 32.156 1.00 93.69 219 PRO A C 1
ATOM 1521 O O . PRO A 1 219 ? -24.510 -9.709 30.957 1.00 93.69 219 PRO A O 1
ATOM 1524 N N . PRO A 1 220 ? -24.801 -10.332 33.097 1.00 92.75 220 PRO A N 1
ATOM 1525 C CA . PRO A 1 220 ? -24.924 -10.081 34.536 1.00 92.75 220 PRO A CA 1
ATOM 1526 C C . PRO A 1 220 ? -23.694 -10.477 35.371 1.00 92.75 220 PRO A C 1
ATOM 1528 O O . PRO A 1 220 ? -23.804 -10.541 36.594 1.00 92.75 220 PRO A O 1
ATOM 1531 N N . ALA A 1 221 ? -22.539 -10.768 34.756 1.00 92.25 221 ALA A N 1
ATOM 1532 C CA . ALA A 1 221 ? -21.325 -11.014 35.529 1.00 92.25 221 ALA A CA 1
ATOM 1533 C C . ALA A 1 221 ? -21.004 -9.798 36.410 1.00 92.25 221 ALA A C 1
ATOM 1535 O O . ALA A 1 221 ? -21.204 -8.654 36.000 1.00 92.25 221 ALA A O 1
ATOM 1536 N N . LEU A 1 222 ? -20.517 -10.052 37.625 1.00 90.31 222 LEU A N 1
ATOM 1537 C CA . LEU A 1 222 ? -20.073 -8.983 38.513 1.00 90.31 222 LEU A CA 1
ATOM 1538 C C . LEU A 1 222 ? -18.823 -8.299 37.934 1.00 90.31 222 LEU A C 1
ATOM 1540 O O . LEU A 1 222 ? -18.012 -8.967 37.281 1.00 90.31 222 LEU A O 1
ATOM 1544 N N . PRO A 1 223 ? -18.649 -6.986 38.173 1.00 92.69 223 PRO A N 1
ATOM 1545 C CA . PRO A 1 223 ? -17.449 -6.281 37.748 1.00 92.69 223 PRO A CA 1
ATOM 1546 C C . PRO A 1 223 ? -16.205 -6.928 38.380 1.00 92.69 223 PRO A C 1
ATOM 1548 O O . PRO A 1 223 ? -16.218 -7.190 39.585 1.00 92.69 223 PRO A O 1
ATOM 1551 N N . PRO A 1 224 ? -15.113 -7.140 37.619 1.00 93.00 224 PRO A N 1
ATOM 1552 C CA . PRO A 1 224 ? -13.856 -7.655 38.164 1.00 93.00 224 PRO A CA 1
ATOM 1553 C C . PRO A 1 224 ? -13.315 -6.799 39.313 1.00 93.00 224 PRO A C 1
ATOM 1555 O O . PRO A 1 224 ? -12.762 -7.328 40.276 1.00 93.00 224 PRO A O 1
ATOM 1558 N N . LYS A 1 225 ? -13.502 -5.476 39.228 1.00 94.00 225 LYS A N 1
ATOM 1559 C CA . LYS A 1 225 ? -13.299 -4.543 40.336 1.00 94.00 225 LYS A CA 1
ATOM 1560 C C . LYS A 1 225 ? -14.540 -3.686 40.566 1.00 94.00 225 LYS A C 1
ATOM 1562 O O . LYS A 1 225 ? -14.967 -2.942 39.686 1.00 94.00 225 LYS A O 1
ATOM 1567 N N . SER A 1 226 ? -15.091 -3.741 41.770 1.00 92.69 226 SER A N 1
ATOM 1568 C CA . SER A 1 226 ? -16.121 -2.811 42.237 1.00 92.69 226 SER A CA 1
ATOM 1569 C C . SER A 1 226 ? -15.502 -1.666 43.033 1.00 92.69 226 SER A C 1
ATOM 1571 O O . SER A 1 226 ? -14.428 -1.818 43.613 1.00 92.69 226 SER A O 1
ATOM 1573 N N . VAL A 1 227 ? -16.183 -0.521 43.079 1.00 92.31 227 VAL A N 1
ATOM 1574 C CA . VAL A 1 227 ? -15.860 0.525 44.058 1.00 92.31 227 VAL A CA 1
ATOM 1575 C C . VAL A 1 227 ? -16.270 0.057 45.450 1.00 92.31 227 VAL A C 1
ATOM 1577 O O . VAL A 1 227 ? -17.324 -0.560 45.611 1.00 92.31 227 VAL A O 1
ATOM 1580 N N . ASP A 1 228 ? -15.421 0.320 46.433 1.00 91.81 228 ASP A N 1
ATOM 1581 C CA . ASP A 1 228 ? -15.727 0.102 47.841 1.00 91.81 228 ASP A C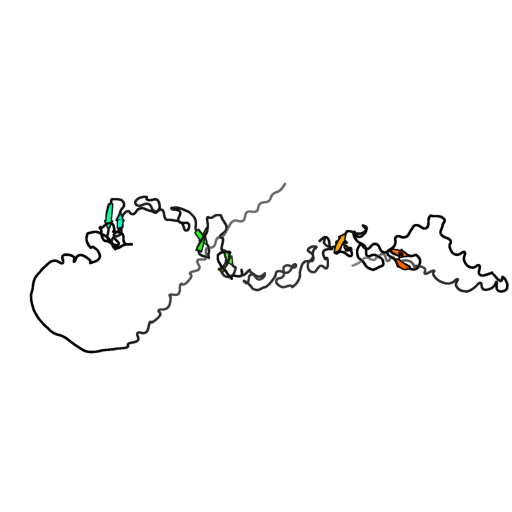A 1
ATOM 1582 C C . ASP A 1 228 ? -16.534 1.286 48.417 1.00 91.81 228 ASP A C 1
ATOM 1584 O O . ASP A 1 228 ? -16.847 2.246 47.702 1.00 91.81 228 ASP A O 1
ATOM 1588 N N . CYS A 1 229 ? -16.905 1.243 49.701 1.00 91.62 229 CYS A N 1
ATOM 1589 C CA . CY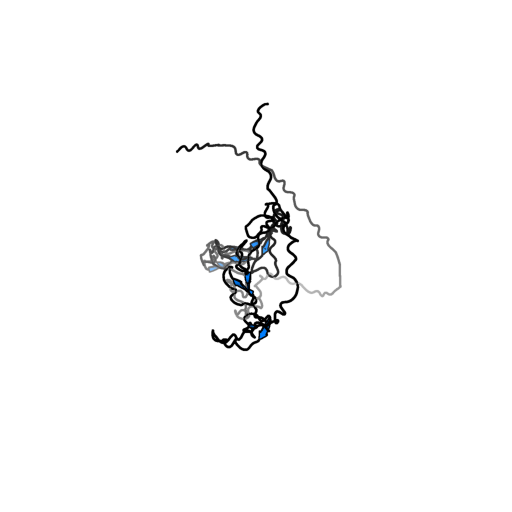S A 1 229 ? -17.682 2.340 50.297 1.00 91.62 229 CYS A CA 1
ATOM 1590 C C . CYS A 1 229 ? -16.914 3.670 50.399 1.00 91.62 229 CYS A C 1
ATOM 1592 O O . CYS A 1 229 ? -17.544 4.715 50.561 1.00 91.62 229 CYS A O 1
ATOM 1594 N N . ALA A 1 230 ? -15.580 3.645 50.303 1.00 92.56 230 ALA A N 1
ATOM 1595 C CA . ALA A 1 230 ? -14.728 4.830 50.291 1.00 92.56 230 ALA A CA 1
ATOM 1596 C C . ALA A 1 230 ? -14.558 5.384 48.864 1.00 92.56 230 ALA A C 1
ATOM 1598 O O . ALA A 1 230 ? -13.869 6.384 48.659 1.00 92.56 230 ALA A O 1
ATOM 1599 N N . GLY A 1 231 ? -15.186 4.747 47.868 1.00 92.00 231 GLY A N 1
ATOM 1600 C CA . GLY A 1 231 ? -15.069 5.090 46.455 1.00 92.00 231 GLY A CA 1
ATOM 1601 C C . GLY A 1 231 ? -13.785 4.572 45.805 1.00 92.00 231 GLY A C 1
ATOM 1602 O O . GLY A 1 231 ? -13.489 4.940 44.667 1.00 92.00 231 GLY A O 1
ATOM 1603 N N . VAL A 1 232 ? -13.017 3.717 46.486 1.00 93.62 232 VAL A N 1
ATOM 1604 C CA . VAL A 1 232 ? -11.765 3.154 45.977 1.00 93.62 232 VAL A CA 1
ATOM 1605 C C . VAL A 1 232 ? -12.068 1.937 45.111 1.00 93.62 232 VAL A C 1
ATOM 1607 O O . VAL A 1 232 ? -12.718 0.978 45.527 1.00 93.62 232 VAL A O 1
ATOM 1610 N N . CYS A 1 233 ? -11.578 1.956 43.873 1.00 96.00 233 CYS A N 1
ATOM 1611 C CA . CYS A 1 233 ? -11.765 0.849 42.948 1.00 96.00 233 CYS A CA 1
ATOM 1612 C C . CYS A 1 233 ? -10.959 -0.392 43.362 1.00 96.00 233 CYS A C 1
ATOM 1614 O O . CYS A 1 233 ? -9.729 -0.359 43.385 1.00 96.00 233 CYS A O 1
ATOM 1616 N N . GLY A 1 234 ? -11.646 -1.503 43.636 1.00 91.06 234 GLY A N 1
ATOM 1617 C CA . GLY A 1 234 ? -11.044 -2.717 44.189 1.00 91.06 234 GLY A CA 1
ATOM 1618 C C . GLY A 1 234 ? -10.587 -2.560 45.641 1.00 91.06 234 GLY A C 1
ATOM 1619 O O . GLY A 1 234 ? -9.756 -3.347 46.091 1.00 91.06 234 GLY A O 1
ATOM 1620 N N . GLY A 1 235 ? -11.077 -1.533 46.343 1.00 91.06 235 GLY A N 1
ATOM 1621 C CA . GLY A 1 235 ? -10.809 -1.339 47.760 1.00 91.06 235 GLY A CA 1
ATOM 1622 C C . GLY A 1 235 ? -11.534 -2.367 48.633 1.00 91.06 235 GLY A C 1
ATOM 1623 O O . GLY A 1 235 ? -12.395 -3.119 48.171 1.00 91.06 235 GLY A O 1
ATOM 1624 N N . THR A 1 236 ? -11.145 -2.428 49.903 1.00 88.81 236 THR A N 1
ATOM 1625 C CA . THR A 1 236 ? -11.644 -3.419 50.869 1.00 88.81 236 THR A CA 1
ATOM 1626 C C . THR A 1 236 ? -12.616 -2.830 51.888 1.00 88.81 236 THR A C 1
ATOM 1628 O O . THR A 1 236 ? -13.078 -3.562 52.763 1.00 88.81 236 THR A O 1
ATOM 1631 N N . ALA A 1 237 ? -12.917 -1.529 51.815 1.00 89.31 237 ALA A N 1
ATOM 1632 C CA . ALA A 1 237 ? -13.788 -0.882 52.784 1.00 89.31 237 ALA A CA 1
ATOM 1633 C C . ALA A 1 237 ? -15.257 -1.297 52.583 1.00 89.31 237 ALA A C 1
ATOM 1635 O O . ALA A 1 237 ? -15.753 -1.391 51.457 1.00 89.31 237 ALA A O 1
ATOM 1636 N N . TYR A 1 238 ? -15.991 -1.515 53.672 1.00 86.62 238 TYR A N 1
ATOM 1637 C CA . TYR A 1 238 ? -17.412 -1.870 53.611 1.00 86.62 238 TYR A CA 1
ATOM 1638 C C . TYR A 1 238 ? -18.276 -0.943 54.470 1.00 86.62 238 TYR A C 1
ATOM 1640 O O . TYR A 1 238 ? -17.812 -0.327 55.432 1.00 86.62 238 TYR A O 1
ATOM 1648 N N . SER A 1 239 ? -19.555 -0.849 54.105 1.00 86.75 239 SER A N 1
ATOM 1649 C CA . SER A 1 239 ? -20.553 -0.117 54.884 1.00 86.75 239 SER A CA 1
ATOM 1650 C C . SER A 1 239 ? -21.007 -0.942 56.088 1.00 86.75 239 SER A C 1
ATOM 1652 O O . SER A 1 239 ? -21.435 -2.087 55.930 1.00 86.75 239 SER A O 1
ATOM 1654 N N . ASP A 1 240 ? -20.939 -0.366 57.286 1.00 82.44 240 ASP A N 1
ATOM 1655 C CA . ASP A 1 240 ? -21.532 -0.946 58.491 1.00 82.44 240 ASP A CA 1
ATOM 1656 C C . ASP A 1 240 ? -23.073 -0.805 58.498 1.00 82.44 240 ASP A C 1
ATOM 1658 O O . ASP A 1 240 ? -23.678 -0.192 57.614 1.00 82.44 240 ASP A O 1
ATOM 1662 N N . CYS A 1 241 ? -23.741 -1.359 59.517 1.00 81.94 241 CYS A N 1
ATOM 1663 C CA . CYS A 1 241 ? -25.202 -1.262 59.660 1.00 81.94 241 CYS A CA 1
ATOM 1664 C C . CYS A 1 241 ? -25.715 0.175 59.886 1.00 81.94 241 CYS A C 1
ATOM 1666 O O . CYS A 1 241 ? -26.911 0.422 59.744 1.00 81.94 241 CYS A O 1
ATOM 1668 N N . GLY A 1 242 ? -24.839 1.100 60.287 1.00 83.00 242 GLY A N 1
ATOM 1669 C CA . GLY A 1 242 ? -25.125 2.528 60.407 1.00 83.00 242 GLY A CA 1
ATOM 1670 C C . GLY A 1 242 ? -24.884 3.306 59.109 1.00 83.00 242 GLY A C 1
ATOM 1671 O O . GLY A 1 242 ? -25.185 4.495 59.068 1.00 83.00 242 GLY A O 1
ATOM 1672 N N . GLY A 1 243 ? -24.371 2.653 58.060 1.00 83.75 243 GLY A N 1
ATOM 1673 C CA . GLY A 1 243 ? -23.989 3.273 56.794 1.00 83.75 243 GLY A CA 1
ATOM 1674 C C . GLY A 1 243 ? -22.598 3.917 56.798 1.00 83.75 243 GLY A C 1
ATOM 1675 O O . GLY A 1 243 ? -22.238 4.549 55.806 1.00 83.75 243 GLY A O 1
ATOM 1676 N N . ASN A 1 244 ? -21.802 3.767 57.862 1.00 86.81 244 ASN A N 1
ATOM 1677 C CA . ASN A 1 244 ? -20.432 4.281 57.906 1.00 86.81 244 ASN A CA 1
ATOM 1678 C C . ASN A 1 244 ? -19.497 3.381 57.101 1.00 86.81 244 ASN A C 1
ATOM 1680 O O . ASN A 1 244 ? -19.625 2.159 57.131 1.00 86.81 244 ASN A O 1
ATOM 1684 N N . CYS A 1 245 ? -18.525 3.985 56.425 1.00 90.75 245 CYS A N 1
ATOM 1685 C CA . CYS A 1 245 ? -17.497 3.254 55.701 1.00 90.75 245 CYS A CA 1
ATOM 1686 C C . CYS A 1 245 ? -16.306 2.945 56.616 1.00 90.75 245 CYS A C 1
ATOM 1688 O O . CYS A 1 245 ? -15.746 3.866 57.213 1.00 90.75 245 CYS A O 1
ATOM 1690 N N . ILE A 1 246 ? -15.929 1.671 56.737 1.00 86.81 246 ILE A N 1
ATOM 1691 C CA . ILE A 1 246 ? -14.841 1.223 57.619 1.00 86.81 246 ILE A CA 1
ATOM 1692 C C . ILE A 1 246 ? -13.898 0.234 56.915 1.00 86.81 246 ILE A C 1
ATOM 1694 O O . ILE A 1 246 ? -14.318 -0.514 56.034 1.00 86.81 246 ILE A O 1
ATOM 1698 N N . GLU A 1 247 ? -12.614 0.242 57.299 1.00 83.00 247 GLU A N 1
ATOM 1699 C CA . GLU A 1 247 ? -11.553 -0.594 56.696 1.00 83.00 247 GLU A CA 1
ATOM 1700 C C . GLU A 1 247 ? -11.301 -1.920 57.436 1.00 83.00 247 GLU A C 1
ATOM 1702 O O . GLU A 1 247 ? -10.768 -2.872 56.864 1.00 83.00 247 GLU A O 1
ATOM 1707 N N . THR A 1 248 ? -11.658 -2.004 58.718 1.00 74.06 248 THR A N 1
ATOM 1708 C CA . THR A 1 248 ? -11.497 -3.215 59.538 1.00 74.06 248 THR A CA 1
ATOM 1709 C C . THR A 1 248 ? -12.526 -4.241 59.112 1.00 74.06 248 THR A C 1
ATOM 1711 O O . THR A 1 248 ? -13.668 -3.841 59.175 1.00 74.06 248 THR A O 1
ATOM 1714 N N . PRO A 1 249 ? -12.212 -5.513 58.777 1.00 63.91 249 PRO A N 1
ATOM 1715 C CA . PRO A 1 249 ? -13.197 -6.532 58.398 1.00 63.91 249 PRO A CA 1
ATOM 1716 C C . PRO A 1 249 ? -14.361 -6.582 59.381 1.00 63.91 249 PRO A C 1
ATOM 1718 O O . PRO A 1 249 ? -14.126 -6.494 60.588 1.00 63.91 249 PRO A O 1
ATOM 1721 N N . CYS A 1 250 ? -15.579 -6.789 58.872 1.00 63.47 250 CYS A N 1
ATOM 1722 C CA . CYS A 1 250 ? -16.766 -7.045 59.683 1.00 63.47 250 CYS A CA 1
ATOM 1723 C C . CYS A 1 250 ? -16.469 -8.307 60.488 1.00 63.47 250 CYS A C 1
ATOM 1725 O O . CYS A 1 250 ? -16.671 -9.419 59.999 1.00 63.47 250 CYS A O 1
ATOM 1727 N N . GLN A 1 251 ? -15.888 -8.151 61.680 1.00 61.88 251 GLN A N 1
ATOM 1728 C CA . GLN A 1 251 ? -15.643 -9.270 62.565 1.00 61.88 251 GLN A CA 1
ATOM 1729 C C . GLN A 1 251 ? -17.017 -9.822 62.872 1.00 61.88 251 GLN A C 1
ATOM 1731 O O . GLN A 1 251 ? -17.874 -9.105 63.393 1.00 61.88 251 GLN A O 1
ATOM 1736 N N . GLY A 1 252 ? -17.236 -11.045 62.389 1.00 53.59 252 GLY A N 1
ATOM 1737 C CA . GLY A 1 252 ? -18.538 -11.669 62.359 1.00 53.59 252 GLY A CA 1
ATOM 1738 C C . GLY A 1 252 ? -19.210 -11.488 63.702 1.00 53.59 252 GLY A C 1
ATOM 1739 O O . GLY A 1 252 ? -18.727 -11.989 64.714 1.00 53.59 252 GLY A O 1
ATOM 1740 N N . ILE A 1 253 ? -20.349 -10.800 63.698 1.00 56.94 253 ILE A N 1
ATOM 1741 C CA . ILE A 1 253 ? -21.339 -11.087 64.718 1.00 56.94 253 ILE A CA 1
ATOM 1742 C C . ILE A 1 253 ? -21.675 -12.553 64.462 1.00 56.94 253 ILE A C 1
ATOM 1744 O O . ILE A 1 253 ? -22.284 -12.886 63.442 1.00 56.94 253 ILE A O 1
ATOM 1748 N N . THR A 1 254 ? -21.173 -13.446 65.314 1.00 52.47 254 THR A N 1
ATOM 1749 C CA . THR A 1 254 ? -21.548 -14.854 65.241 1.00 52.47 254 THR A CA 1
ATOM 1750 C C . THR A 1 254 ? -23.073 -14.925 65.276 1.00 52.47 254 THR A C 1
ATOM 1752 O O . THR A 1 254 ? -23.727 -14.141 65.972 1.00 52.47 254 THR A O 1
ATOM 1755 N N . ALA A 1 255 ? -23.672 -15.798 64.462 1.00 47.22 255 ALA A N 1
ATOM 1756 C CA . ALA A 1 255 ? -25.119 -15.972 64.452 1.00 47.22 255 ALA A CA 1
ATOM 1757 C C . ALA A 1 255 ? -25.585 -16.315 65.882 1.00 47.22 255 ALA A C 1
ATOM 1759 O O . ALA A 1 255 ? -25.353 -17.419 66.363 1.00 47.22 255 ALA A O 1
ATOM 1760 N N . GLY A 1 256 ? -26.170 -15.333 66.579 1.00 52.94 256 GLY A N 1
ATOM 1761 C CA . GLY A 1 256 ? -26.480 -15.408 68.014 1.00 52.94 256 GLY A CA 1
ATOM 1762 C C . GLY A 1 256 ? -26.084 -14.176 68.843 1.00 52.94 256 GLY A C 1
ATOM 1763 O O . GLY A 1 256 ? -26.663 -13.963 69.904 1.00 52.94 256 GLY A O 1
ATOM 1764 N N . GLU A 1 257 ? -25.177 -13.317 68.360 1.00 52.47 257 GLU A N 1
ATOM 1765 C CA . GLU A 1 257 ? -24.691 -12.135 69.101 1.00 52.47 257 GLU A CA 1
ATOM 1766 C C . GLU A 1 257 ? -25.310 -10.799 68.664 1.00 52.47 257 GLU A C 1
ATOM 1768 O O . GLU A 1 257 ? -25.007 -9.756 69.250 1.00 52.47 257 GLU A O 1
ATOM 1773 N N . MET A 1 258 ? -26.246 -10.804 67.704 1.00 53.34 258 MET A N 1
ATOM 1774 C CA . MET A 1 258 ? -27.109 -9.645 67.454 1.00 53.34 258 MET A CA 1
ATOM 1775 C C . MET A 1 258 ? -28.026 -9.424 68.664 1.00 53.34 258 MET A C 1
ATOM 1777 O O . MET A 1 258 ? -29.207 -9.773 68.666 1.00 53.34 258 MET A O 1
ATOM 1781 N N . LYS A 1 259 ? -27.509 -8.764 69.702 1.00 51.12 259 LYS A N 1
ATOM 1782 C CA . LYS A 1 259 ? -28.346 -8.017 70.633 1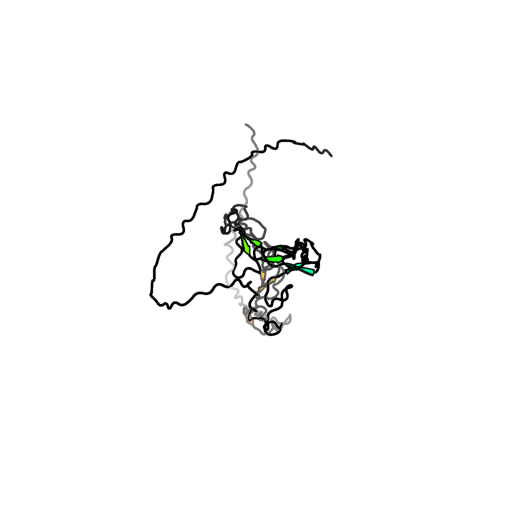.00 51.12 259 LYS A CA 1
ATOM 1783 C C . LYS A 1 259 ? -28.854 -6.806 69.867 1.00 51.12 259 LYS A C 1
ATOM 1785 O O . LYS A 1 259 ? -28.315 -5.709 69.990 1.00 51.12 259 LYS A O 1
ATOM 1790 N N . VAL A 1 260 ? -29.923 -6.991 69.089 1.00 49.47 260 VAL A N 1
ATOM 1791 C CA . VAL A 1 260 ? -30.836 -5.877 68.826 1.00 49.47 260 VAL A CA 1
ATOM 1792 C C . VAL A 1 260 ? -31.107 -5.307 70.211 1.00 49.47 260 VAL A C 1
ATOM 1794 O O . VAL A 1 260 ? -31.573 -6.055 71.077 1.00 49.47 260 VAL A O 1
ATOM 1797 N N . LYS A 1 261 ? -30.712 -4.050 70.479 1.00 45.34 261 LYS A N 1
ATOM 1798 C CA . LYS A 1 261 ? -31.128 -3.364 71.707 1.00 45.34 261 LYS A CA 1
ATOM 1799 C C . LYS A 1 261 ? -32.625 -3.573 71.743 1.00 45.34 261 LYS A C 1
ATOM 1801 O O . LYS A 1 261 ? -33.314 -3.039 70.876 1.00 45.34 261 LYS A O 1
ATOM 1806 N N . LYS A 1 262 ? -33.071 -4.452 72.651 1.00 44.12 262 LYS A N 1
ATOM 1807 C CA . LYS A 1 262 ? -34.468 -4.826 72.828 1.00 44.12 262 LYS A CA 1
ATOM 1808 C C . LYS A 1 262 ? -35.186 -3.501 72.784 1.00 44.12 262 LYS A C 1
ATOM 1810 O O . LYS A 1 262 ? -34.861 -2.641 73.607 1.00 44.12 262 LYS A O 1
ATOM 1815 N N . SER A 1 263 ? -35.978 -3.308 71.731 1.00 46.31 263 SER A N 1
ATOM 1816 C CA . SER A 1 263 ? -36.699 -2.075 71.472 1.00 46.31 263 SER A CA 1
ATOM 1817 C C . SER A 1 263 ? -37.178 -1.604 72.826 1.00 46.31 263 SER A C 1
ATOM 1819 O O . SER A 1 263 ? -37.793 -2.400 73.549 1.00 46.31 263 SER A O 1
ATOM 1821 N N . VAL A 1 264 ? -36.765 -0.392 73.224 1.00 45.97 264 VAL A N 1
ATOM 1822 C CA . VAL A 1 264 ? -37.305 0.250 74.419 1.00 45.97 264 VAL A CA 1
ATOM 1823 C C . VAL A 1 264 ? -38.788 -0.030 74.326 1.00 45.97 264 VAL A C 1
ATOM 1825 O O . VAL A 1 264 ? -39.413 0.344 73.331 1.00 45.97 264 VAL A O 1
ATOM 1828 N N . ARG A 1 265 ? -39.312 -0.822 75.272 1.00 47.19 265 ARG A N 1
ATOM 1829 C CA . ARG A 1 265 ? -40.750 -0.981 75.406 1.00 47.19 265 ARG A CA 1
ATOM 1830 C C . ARG A 1 265 ? -41.207 0.452 75.576 1.00 47.19 265 ARG A C 1
ATOM 1832 O O . ARG A 1 265 ? -41.032 1.023 76.649 1.00 47.19 265 ARG A O 1
ATOM 1839 N N . VAL A 1 266 ? -41.739 1.040 74.509 1.00 44.53 266 VAL A N 1
ATOM 1840 C CA . VAL A 1 266 ? -42.713 2.098 74.660 1.00 44.53 266 VAL A CA 1
ATOM 1841 C C . VAL A 1 266 ? -43.780 1.392 75.467 1.00 44.53 266 VAL A C 1
ATOM 1843 O O . VAL A 1 266 ? -44.455 0.487 74.974 1.00 44.53 266 VAL A O 1
ATOM 1846 N N . MET A 1 267 ? -43.747 1.646 76.774 1.00 42.09 267 MET A N 1
ATOM 1847 C CA . MET A 1 267 ? -44.756 1.185 77.697 1.00 42.09 267 MET A CA 1
ATOM 1848 C C . MET A 1 267 ? -46.055 1.633 77.061 1.00 42.09 267 MET A C 1
ATOM 1850 O O . MET A 1 267 ? -46.311 2.830 76.945 1.00 42.09 267 MET A O 1
ATOM 1854 N N . ALA A 1 268 ? -46.820 0.664 76.571 1.00 40.91 268 ALA A N 1
ATOM 1855 C CA . ALA A 1 268 ? -48.210 0.872 76.270 1.00 40.91 268 ALA A CA 1
ATOM 1856 C C . ALA A 1 268 ? -48.848 1.297 77.595 1.00 40.91 268 ALA A C 1
ATOM 1858 O O . ALA A 1 268 ? -49.237 0.461 78.409 1.00 40.91 268 ALA A O 1
ATOM 1859 N N . GLN A 1 269 ? -48.905 2.606 77.842 1.00 41.66 269 GLN A N 1
ATOM 1860 C CA . GLN A 1 269 ? -49.953 3.166 78.668 1.00 41.66 269 GLN A CA 1
ATOM 1861 C C . GLN A 1 269 ? -51.220 3.001 77.844 1.00 41.66 269 GLN A C 1
ATOM 1863 O O . GLN A 1 269 ? -51.559 3.793 76.971 1.00 41.66 269 GLN A O 1
ATOM 1868 N N . SER A 1 270 ? -51.837 1.845 78.057 1.00 47.41 270 SER A N 1
ATOM 1869 C CA . SER A 1 270 ? -53.146 1.509 77.545 1.00 47.41 270 SER A CA 1
ATOM 1870 C C . SER A 1 270 ? -54.177 2.352 78.283 1.00 47.41 270 SER A C 1
ATOM 1872 O O . SER A 1 270 ? -54.804 1.882 79.227 1.00 47.41 270 SER A O 1
ATOM 1874 N N . SER A 1 271 ? -54.372 3.585 77.833 1.00 47.84 271 SER A N 1
ATOM 1875 C CA . SER A 1 271 ? -55.607 4.320 78.074 1.00 47.84 271 SER A CA 1
ATOM 1876 C C . SER A 1 271 ? -55.780 5.382 76.994 1.00 47.84 271 SER A C 1
ATOM 1878 O O . SER A 1 271 ? -54.969 6.290 76.870 1.00 47.84 271 SER A O 1
ATOM 1880 N N . ALA A 1 272 ? -56.895 5.258 76.272 1.00 42.69 272 ALA A N 1
ATOM 1881 C CA . ALA A 1 272 ? -57.439 6.192 75.288 1.00 42.69 272 ALA A CA 1
ATOM 1882 C C . ALA A 1 272 ? -56.933 6.046 73.834 1.00 42.69 272 ALA A C 1
ATOM 1884 O O . ALA A 1 272 ? -55.977 6.674 73.398 1.00 42.69 272 ALA A O 1
ATOM 1885 N N . ILE A 1 273 ? -57.711 5.275 73.064 1.00 42.53 273 ILE A N 1
ATOM 1886 C CA . ILE A 1 273 ? -58.392 5.651 71.800 1.00 42.53 273 ILE A CA 1
ATOM 1887 C C . ILE A 1 273 ? -58.420 4.429 70.861 1.00 42.53 273 ILE A C 1
ATOM 1889 O O . ILE A 1 273 ? -57.736 4.337 69.846 1.00 42.53 273 ILE A O 1
ATOM 1893 N N . GLN A 1 274 ? -59.284 3.465 71.195 1.00 46.62 274 GLN A N 1
ATOM 1894 C CA . GLN A 1 274 ? -60.007 2.720 70.168 1.00 46.62 274 GLN A CA 1
ATOM 1895 C C . GLN A 1 274 ? -61.087 3.652 69.616 1.00 46.62 274 GLN A C 1
ATOM 1897 O O . GLN A 1 274 ? -62.162 3.752 70.194 1.00 46.62 274 GLN A O 1
ATOM 1902 N N . ASN A 1 275 ? -60.775 4.372 68.545 1.00 44.56 275 ASN A N 1
ATOM 1903 C CA . ASN A 1 275 ? -61.722 4.775 67.503 1.00 44.56 275 ASN A CA 1
ATOM 1904 C C . ASN A 1 275 ? -61.016 5.761 66.588 1.00 44.56 275 ASN A C 1
ATOM 1906 O O . ASN A 1 275 ? -60.958 6.928 66.934 1.00 44.56 275 ASN A O 1
ATOM 1910 N N . GLN A 1 276 ? -60.514 5.288 65.447 1.00 44.28 276 GLN A N 1
ATOM 1911 C CA . GLN A 1 276 ? -60.861 5.824 64.125 1.00 44.28 276 GLN A CA 1
ATOM 1912 C C . GLN A 1 276 ? -60.583 4.725 63.090 1.00 44.28 276 GLN A C 1
ATOM 1914 O O . GLN A 1 276 ? -59.534 4.652 62.457 1.00 44.28 276 GLN A O 1
ATOM 1919 N N . ARG A 1 277 ? -61.563 3.828 62.925 1.00 42.31 277 ARG A N 1
ATOM 1920 C CA . ARG A 1 277 ? -61.896 3.370 61.572 1.00 42.31 277 ARG A CA 1
ATOM 1921 C C . ARG A 1 277 ? -62.335 4.606 60.780 1.00 42.31 277 ARG A C 1
ATOM 1923 O O . ARG A 1 277 ? -63.006 5.460 61.351 1.00 42.31 277 ARG A O 1
ATOM 1930 N N . GLN A 1 278 ? -62.065 4.585 59.474 1.00 51.22 278 GLN A N 1
ATOM 1931 C CA . GLN A 1 278 ? -62.353 5.624 58.469 1.00 51.22 278 GLN A CA 1
ATOM 1932 C C . GLN A 1 278 ? -61.289 6.725 58.516 1.00 51.22 278 GLN A C 1
ATOM 1934 O O . GLN A 1 278 ? -61.235 7.488 59.463 1.00 51.22 278 GLN A O 1
ATOM 1939 N N . VAL A 1 279 ? -60.315 6.764 57.607 1.00 45.81 279 VAL A N 1
ATOM 1940 C CA . VAL A 1 279 ? -60.446 7.137 56.188 1.00 45.81 279 VAL A CA 1
ATOM 1941 C C . VAL A 1 279 ? -59.345 6.425 55.370 1.00 45.81 279 VAL A C 1
ATOM 1943 O O . VAL A 1 279 ? -58.295 6.116 55.916 1.00 45.81 279 VAL A O 1
ATOM 1946 N N . PHE A 1 280 ? -59.578 6.195 54.071 1.00 35.66 280 PHE A N 1
ATOM 1947 C CA . PHE A 1 280 ? -58.732 5.488 53.079 1.00 35.66 280 PHE A CA 1
ATOM 1948 C C . PHE A 1 280 ? -59.024 3.999 52.835 1.00 35.66 280 PHE A C 1
ATOM 1950 O O . PHE A 1 280 ? -58.147 3.200 52.531 1.00 35.66 280 PHE A O 1
ATOM 1957 N N . ALA A 1 281 ? -60.308 3.652 52.802 1.00 43.94 281 ALA A N 1
ATOM 1958 C CA . ALA A 1 281 ? -60.796 2.731 51.780 1.00 43.94 281 ALA A CA 1
ATOM 1959 C C . ALA A 1 281 ? -61.468 3.568 50.689 1.00 43.94 281 ALA A C 1
ATOM 1961 O O . ALA A 1 281 ? -62.663 3.823 50.774 1.00 43.94 281 ALA A O 1
ATOM 1962 N N . GLN A 1 282 ? -60.703 4.058 49.708 1.00 42.50 282 GLN A N 1
ATOM 1963 C CA . GLN A 1 282 ? -61.253 4.451 48.409 1.00 42.50 282 GLN A CA 1
ATOM 1964 C C . GLN A 1 282 ? -60.148 4.678 47.368 1.00 42.50 282 GLN A C 1
ATOM 1966 O O . GLN A 1 282 ? -59.285 5.532 47.538 1.00 42.50 282 GLN A O 1
ATOM 1971 N N . LYS A 1 283 ? -60.312 3.960 46.248 1.00 40.62 283 LYS A N 1
ATOM 1972 C CA . LYS A 1 283 ? -59.790 4.219 44.895 1.00 40.62 283 LYS A CA 1
ATOM 1973 C C . LYS A 1 283 ? -58.368 3.756 44.561 1.00 40.62 283 LYS A C 1
ATOM 1975 O O . LYS A 1 283 ? -57.461 4.568 44.495 1.00 40.62 283 LYS A O 1
ATOM 1980 N N . THR A 1 284 ? -58.271 2.507 44.098 1.00 36.06 284 THR A N 1
ATOM 1981 C CA . THR A 1 284 ? -57.608 2.171 42.816 1.00 36.06 284 THR A CA 1
ATOM 1982 C C . THR A 1 284 ? -58.257 0.930 42.181 1.00 36.06 284 THR A C 1
ATOM 1984 O O . THR A 1 284 ? -57.664 -0.132 42.056 1.00 36.06 284 THR A O 1
ATOM 1987 N N . SER A 1 285 ? -59.511 1.064 41.744 1.00 39.28 285 SER A N 1
ATOM 1988 C CA . SER A 1 285 ? -60.085 0.194 40.709 1.00 39.28 285 SER A CA 1
ATOM 1989 C C . SER A 1 285 ? -60.301 1.045 39.459 1.00 39.28 285 SER A C 1
ATOM 1991 O O . SER A 1 285 ? -61.357 1.657 39.295 1.00 39.28 285 SER A O 1
ATOM 1993 N N . VAL A 1 286 ? -59.286 1.149 38.599 1.00 39.78 286 VAL A N 1
ATOM 1994 C CA . VAL A 1 286 ? -59.497 1.666 37.241 1.00 39.78 286 VAL A CA 1
ATOM 1995 C C . VAL A 1 286 ? -59.820 0.473 36.360 1.00 39.78 286 VAL A C 1
ATOM 1997 O O . VAL A 1 286 ? -58.969 -0.351 36.034 1.00 39.78 286 VAL A O 1
ATOM 2000 N N . ALA A 1 287 ? -61.107 0.379 36.053 1.00 36.22 287 ALA A N 1
ATOM 2001 C CA . ALA A 1 287 ? -61.674 -0.524 35.079 1.00 36.22 287 ALA A CA 1
ATOM 2002 C C . ALA A 1 287 ? -61.129 -0.219 33.675 1.00 36.22 287 ALA A C 1
ATOM 2004 O O . ALA A 1 287 ? -61.075 0.935 33.251 1.00 36.22 287 ALA A O 1
ATOM 2005 N N . SER A 1 288 ? -60.789 -1.279 32.942 1.00 40.75 288 SER A N 1
ATOM 2006 C CA . SER A 1 288 ? -60.772 -1.262 31.478 1.00 40.75 288 SER A CA 1
ATOM 2007 C C . SER A 1 288 ? -62.204 -1.122 30.944 1.00 40.75 288 SER A C 1
ATOM 2009 O O . SER A 1 288 ? -63.084 -1.828 31.439 1.00 40.75 288 SER A O 1
ATOM 2011 N N . PRO A 1 289 ? -62.455 -0.304 29.909 1.00 46.91 289 PRO A N 1
ATOM 2012 C CA . PRO A 1 289 ? -63.636 -0.450 29.066 1.00 46.91 289 PRO A CA 1
ATOM 2013 C C . PRO A 1 289 ? -63.329 -1.211 27.752 1.00 46.91 289 PRO A C 1
ATOM 2015 O O . PRO A 1 289 ? -62.188 -1.204 27.284 1.00 46.91 289 PRO A O 1
ATOM 2018 N N . PRO A 1 290 ? -64.332 -1.893 27.159 1.00 42.66 290 PRO A N 1
ATOM 2019 C CA . PRO A 1 290 ? -64.138 -2.912 26.129 1.00 42.66 290 PRO A CA 1
ATOM 2020 C C . PRO A 1 290 ? -64.124 -2.391 24.678 1.00 42.66 290 PRO A C 1
ATOM 2022 O O . PRO A 1 290 ? -64.470 -1.253 24.370 1.00 42.66 290 PRO A O 1
ATOM 2025 N N . ALA A 1 291 ? -63.725 -3.316 23.803 1.00 40.25 291 ALA A N 1
ATOM 2026 C CA . ALA A 1 291 ? -63.461 -3.247 22.369 1.00 40.25 291 ALA A CA 1
ATOM 2027 C C . ALA A 1 291 ? -64.502 -2.555 21.462 1.00 40.25 291 ALA A C 1
ATOM 2029 O O . ALA A 1 291 ? -65.709 -2.622 21.685 1.00 40.25 291 ALA A O 1
ATOM 2030 N N . LYS A 1 292 ? -64.024 -2.067 20.305 1.00 37.06 292 LYS A N 1
ATOM 2031 C CA . LYS A 1 292 ? -64.818 -2.001 19.067 1.00 37.06 292 LYS A CA 1
ATOM 2032 C C . LYS A 1 292 ? -64.095 -2.690 17.912 1.00 37.06 292 LYS A C 1
ATOM 2034 O O . LYS A 1 292 ? -63.177 -2.151 17.304 1.00 37.06 292 LYS A O 1
ATOM 2039 N N . ILE A 1 293 ? -64.583 -3.889 17.613 1.00 41.81 293 ILE A N 1
ATOM 2040 C CA . ILE A 1 293 ? -64.493 -4.543 16.310 1.00 41.81 293 ILE A CA 1
ATOM 2041 C C . ILE A 1 293 ? -65.374 -3.737 15.347 1.00 41.81 293 ILE A C 1
ATOM 2043 O O . ILE A 1 293 ? -66.566 -3.578 15.599 1.00 41.81 293 ILE A O 1
ATOM 2047 N N . VAL A 1 294 ? -64.816 -3.260 14.235 1.00 42.50 294 VAL A N 1
ATOM 2048 C CA . VAL A 1 294 ? -65.603 -2.840 13.068 1.00 42.50 294 VAL A CA 1
ATOM 2049 C C . VAL A 1 294 ? -65.222 -3.757 11.919 1.00 42.50 294 VAL A C 1
ATOM 2051 O O . VAL A 1 294 ? -64.135 -3.668 11.354 1.00 42.50 294 VAL A O 1
ATOM 2054 N N . SER A 1 295 ? -66.131 -4.676 11.604 1.00 40.41 295 SER A N 1
ATOM 2055 C CA . SER A 1 295 ? -66.079 -5.478 10.390 1.00 40.41 295 SER A CA 1
ATOM 2056 C C . SER A 1 295 ? -66.899 -4.801 9.289 1.00 40.41 295 SER A C 1
ATOM 2058 O O . SER A 1 295 ? -68.044 -4.432 9.536 1.00 40.41 295 SER A O 1
ATOM 2060 N N . ARG A 1 296 ? -66.321 -4.801 8.079 1.00 46.59 296 ARG A N 1
ATOM 2061 C CA . ARG A 1 296 ? -66.948 -4.767 6.742 1.00 46.59 296 ARG A CA 1
ATOM 2062 C C . ARG A 1 296 ? -67.646 -3.473 6.295 1.00 46.59 296 ARG A C 1
ATOM 2064 O O . ARG A 1 296 ? -68.714 -3.144 6.789 1.00 46.59 296 ARG A O 1
ATOM 2071 N N . ASN A 1 297 ? -67.208 -2.942 5.144 1.00 36.75 297 ASN A N 1
ATOM 2072 C CA . ASN A 1 297 ? -67.990 -3.174 3.922 1.00 36.75 297 ASN A CA 1
ATOM 2073 C C . ASN A 1 297 ? -67.212 -3.027 2.599 1.00 36.75 297 ASN A C 1
ATOM 2075 O O . ASN A 1 297 ? -66.222 -2.313 2.506 1.00 36.75 297 ASN A O 1
ATOM 2079 N N . ARG A 1 298 ? -67.708 -3.765 1.599 1.00 46.28 298 ARG A N 1
ATOM 2080 C CA . ARG A 1 298 ? -67.313 -3.845 0.181 1.00 46.28 298 ARG A CA 1
ATOM 2081 C C . ARG A 1 298 ? -67.740 -2.608 -0.639 1.00 46.28 298 ARG A C 1
ATOM 2083 O O . ARG A 1 298 ? -68.705 -1.946 -0.267 1.00 46.28 298 ARG A O 1
ATOM 2090 N N . ARG A 1 299 ? -67.195 -2.553 -1.874 1.00 46.28 299 ARG A N 1
ATOM 2091 C CA . ARG A 1 299 ? -67.524 -1.710 -3.059 1.00 46.28 299 ARG A CA 1
ATOM 2092 C C . ARG A 1 299 ? -66.841 -0.334 -2.994 1.00 46.28 299 ARG A C 1
ATOM 2094 O O . ARG A 1 299 ? -66.933 0.318 -1.970 1.00 46.28 299 ARG A O 1
ATOM 2101 N N . ARG A 1 300 ? -66.125 0.153 -4.007 1.00 40.16 300 ARG A N 1
ATOM 2102 C CA . ARG A 1 300 ? -66.161 -0.026 -5.467 1.00 40.16 300 ARG A CA 1
ATOM 2103 C C . ARG A 1 300 ? -64.743 -0.081 -6.024 1.00 40.16 300 ARG A C 1
ATOM 2105 O O . ARG A 1 300 ? -63.875 0.576 -5.415 1.00 40.16 300 ARG A O 1
#

Organism: NCBI:txid1070528

pLDDT: mean 73.0, std 25.23, range [30.3, 97.5]